Protein AF-A0A928RHM6-F1 (afdb_monomer_lite)

pLDDT: mean 76.38, std 19.28, range [34.62, 96.81]

Radius of gyration: 28.99 Å; chains: 1; bounding box: 42×37×113 Å

Foldseek 3Di:
DPVPPVVVVVPPPDDPVVVVVVVVVLQWWAFPPPRDTDGQPDQADPPPRGGTHRSDPPDPPQLPLPDDDLVNLLVVLVVCLVPLLAADDLRSLVSNVVNVVVVVVVLVVVQVCLVPVVVDPHPPDPCSVVVNVVSVVVSVVVCVVNVRSNLSNLSNHCVQQVHHSVLSVLCVPPVSVVVSVVSSPDDGDAAADPSGGRSVVSD

Secondary structure (DSSP, 8-state):
--SSSSSSSSSSSS-THHHHHHHHGGGSEEETTT--EE-TT-SB-TTT-PBEE----S-----------HHHHHHHHHHTTT--SS---HHHHHHHHHHHHHHHHHHHHHHHHHH-GGGSS---STTHHHHHHHHHHHHHHHHHHHHHHHHHHHHHHHHHTT--GGGGGGGGSHHHHHHHHHHHTSPPPSSEETTEE-TTT--

Structure (mmCIF, N/CA/C/O backbone):
data_AF-A0A928RHM6-F1
#
_entry.id   AF-A0A928RHM6-F1
#
loop_
_atom_site.group_PDB
_atom_site.id
_atom_site.type_symbol
_atom_site.label_atom_id
_atom_site.label_alt_id
_atom_site.label_comp_id
_atom_site.label_asym_id
_atom_site.label_entity_id
_atom_site.label_seq_id
_atom_site.pdbx_PDB_ins_code
_atom_site.Cartn_x
_atom_site.Cartn_y
_atom_site.Cartn_z
_atom_site.occupancy
_atom_site.B_iso_or_equiv
_atom_site.auth_seq_id
_atom_site.auth_comp_id
_atom_site.auth_asym_id
_atom_site.auth_atom_id
_atom_site.pdbx_PDB_model_num
ATOM 1 N N . MET A 1 1 ? -13.010 10.392 82.836 1.00 46.16 1 MET A N 1
ATOM 2 C CA . MET A 1 1 ? -13.762 10.260 81.563 1.00 46.16 1 MET A CA 1
ATOM 3 C C . MET A 1 1 ? -14.266 11.605 80.995 1.00 46.16 1 MET A C 1
ATOM 5 O O . MET A 1 1 ? -15.240 11.614 80.260 1.00 46.16 1 MET A O 1
ATOM 9 N N . LYS A 1 2 ? -13.610 12.743 81.290 1.00 41.47 2 LYS A N 1
ATOM 10 C CA . LYS A 1 2 ? -13.918 14.059 80.678 1.00 41.47 2 LYS A CA 1
ATOM 11 C C . LYS A 1 2 ? -12.691 14.779 80.083 1.00 41.47 2 LYS A C 1
ATOM 13 O O . LYS A 1 2 ? -12.861 15.664 79.263 1.00 41.47 2 LYS A O 1
ATOM 18 N N . GLU A 1 3 ? -11.478 14.321 80.392 1.00 45.00 3 GLU A N 1
ATOM 19 C CA . GLU A 1 3 ? -10.213 14.902 79.898 1.00 45.00 3 GLU A CA 1
ATOM 20 C C . GLU A 1 3 ? -9.786 14.406 78.497 1.00 45.00 3 GLU A C 1
ATOM 22 O O . GLU A 1 3 ? -8.901 14.979 77.876 1.00 45.00 3 GLU A O 1
ATOM 27 N N . ILE A 1 4 ? -10.416 13.355 77.954 1.00 42.84 4 ILE A N 1
ATOM 28 C CA . ILE A 1 4 ? -10.012 12.769 76.655 1.00 42.84 4 ILE A CA 1
ATOM 29 C C . ILE A 1 4 ? -10.733 13.434 75.464 1.00 42.84 4 ILE A C 1
ATOM 31 O O . ILE A 1 4 ? -10.225 13.422 74.347 1.00 42.84 4 ILE A O 1
ATOM 35 N N . PHE A 1 5 ? -11.883 14.082 75.685 1.00 39.94 5 PHE A N 1
ATOM 36 C CA . PHE A 1 5 ? -12.697 14.647 74.598 1.00 39.94 5 PHE A CA 1
ATOM 37 C C . PHE A 1 5 ? -12.318 16.076 74.178 1.00 39.94 5 PHE A C 1
ATOM 39 O O . PHE A 1 5 ? -12.683 16.494 73.083 1.00 39.94 5 PHE A O 1
ATOM 46 N N . LEU A 1 6 ? -11.555 16.818 74.986 1.00 40.59 6 LEU A N 1
ATOM 47 C CA . LEU A 1 6 ? -11.168 18.197 74.652 1.00 40.59 6 LEU A CA 1
ATOM 48 C C . LEU A 1 6 ? -9.939 18.291 73.733 1.00 40.59 6 LEU A C 1
ATOM 50 O O . LEU A 1 6 ? -9.808 19.268 73.001 1.00 40.59 6 LEU A O 1
ATOM 54 N N . ASN A 1 7 ? -9.099 17.253 73.669 1.00 35.97 7 ASN A N 1
ATOM 55 C CA . ASN A 1 7 ? -7.935 17.238 72.772 1.00 35.97 7 ASN A CA 1
ATOM 56 C C . ASN A 1 7 ? -8.251 16.807 71.330 1.00 35.97 7 ASN A C 1
ATOM 58 O O . ASN A 1 7 ? -7.409 16.963 70.449 1.00 35.97 7 ASN A O 1
ATOM 62 N N . PHE A 1 8 ? -9.460 16.310 71.045 1.00 37.94 8 PHE A N 1
ATOM 63 C CA . PHE A 1 8 ? -9.823 15.908 69.680 1.00 37.94 8 PHE A CA 1
ATOM 64 C C . PHE A 1 8 ? -10.323 17.077 68.815 1.00 37.94 8 PHE A C 1
ATOM 66 O O . PHE A 1 8 ? -10.266 17.005 67.590 1.00 37.94 8 PHE A O 1
ATOM 73 N N . SER A 1 9 ? -10.761 18.183 69.431 1.00 40.19 9 SER A N 1
ATOM 74 C CA . SER A 1 9 ? -11.328 19.327 68.700 1.00 40.19 9 SER A CA 1
ATOM 75 C C . SER A 1 9 ? -10.292 20.361 68.234 1.00 40.19 9 SER A C 1
ATOM 77 O O . SER A 1 9 ? -10.628 21.215 67.418 1.00 40.19 9 SER A O 1
ATOM 79 N N . LEU A 1 10 ? -9.041 20.293 68.706 1.00 37.47 10 LEU A N 1
ATOM 80 C CA . LEU A 1 10 ? -7.966 21.232 68.333 1.00 37.47 10 LEU A CA 1
ATOM 81 C C . LEU A 1 10 ? -6.986 20.679 67.279 1.00 37.47 10 LEU A C 1
ATOM 83 O O . LEU A 1 10 ? -6.191 21.434 66.729 1.00 37.47 10 LEU A O 1
ATOM 87 N N . CYS A 1 11 ? -7.093 19.397 66.911 1.00 34.62 11 CYS A N 1
ATOM 88 C CA . CYS A 1 11 ? -6.269 18.755 65.873 1.00 34.62 11 CYS A CA 1
ATOM 89 C C . CYS A 1 11 ? -6.935 18.709 64.480 1.00 34.62 11 CYS A C 1
ATOM 91 O O . CYS A 1 11 ? -6.511 17.947 63.609 1.00 34.62 11 CYS A O 1
ATOM 93 N N . LEU A 1 12 ? -7.985 19.506 64.244 1.00 39.66 12 LEU A N 1
ATOM 94 C CA . LEU A 1 12 ? -8.693 19.559 62.954 1.00 39.66 12 LEU A CA 1
ATOM 95 C C . LEU A 1 12 ? -8.164 20.619 61.973 1.00 39.66 12 LEU A C 1
ATOM 97 O O . LEU A 1 12 ? -8.672 20.688 60.856 1.00 39.66 12 LEU A O 1
ATOM 101 N N . HIS A 1 13 ? -7.133 21.400 62.322 1.00 40.91 13 HIS A N 1
ATOM 102 C CA . HIS A 1 13 ? -6.668 22.492 61.452 1.00 40.91 13 HIS A CA 1
ATOM 103 C C . HIS A 1 13 ? -5.299 22.340 60.780 1.00 40.91 13 HIS A C 1
ATOM 105 O O . HIS A 1 13 ? -4.954 23.184 59.957 1.00 40.91 13 HIS A O 1
ATOM 111 N N . THR A 1 14 ? -4.564 21.247 60.985 1.00 49.50 14 THR A N 1
ATOM 112 C CA . THR A 1 14 ? -3.286 21.018 60.279 1.00 49.50 14 THR A CA 1
ATOM 113 C C . THR A 1 14 ? -3.016 19.528 60.059 1.00 49.50 14 THR A C 1
ATOM 115 O O . THR A 1 14 ? -2.063 18.973 60.594 1.00 49.50 14 THR A O 1
ATOM 118 N N . ASN A 1 15 ? -3.857 18.839 59.278 1.00 35.44 15 ASN A N 1
ATOM 119 C CA . ASN A 1 15 ? -3.681 17.399 59.062 1.00 35.44 15 ASN A CA 1
ATOM 120 C C . ASN A 1 15 ? -3.319 17.042 57.597 1.00 35.44 15 ASN A C 1
ATOM 122 O O . ASN A 1 15 ? -4.178 17.140 56.715 1.00 35.44 15 ASN A O 1
ATOM 126 N N . PRO A 1 16 ? -2.074 16.600 57.309 1.00 43.25 16 PRO A N 1
ATOM 127 C CA . PRO A 1 16 ? -1.627 16.179 55.974 1.00 43.25 16 PRO A CA 1
ATOM 128 C C . PRO A 1 16 ? -2.279 14.872 55.480 1.00 43.25 16 PRO A C 1
ATOM 130 O O . PRO A 1 16 ? -2.128 14.510 54.314 1.00 43.25 16 PRO A O 1
ATOM 133 N N . VAL A 1 17 ? -3.057 14.183 56.321 1.00 42.16 17 VAL A N 1
ATOM 134 C CA . VAL A 1 17 ? -3.697 12.893 56.002 1.00 42.16 17 VAL A CA 1
ATOM 135 C C . VAL A 1 17 ? -4.776 13.004 54.912 1.00 42.16 17 VAL A C 1
ATOM 137 O O . VAL A 1 17 ? -5.001 12.048 54.171 1.00 42.16 17 VAL A O 1
ATOM 140 N N . ARG A 1 18 ? -5.387 14.182 54.709 1.00 38.22 18 ARG A N 1
ATOM 141 C CA . ARG A 1 18 ? -6.365 14.384 53.619 1.00 38.22 18 ARG A CA 1
ATOM 142 C C . ARG A 1 18 ? -5.726 14.321 52.226 1.00 38.22 18 ARG A C 1
ATOM 144 O O . ARG A 1 18 ? -6.405 14.005 51.256 1.00 38.22 18 ARG A O 1
ATOM 151 N N . ARG A 1 19 ? -4.418 14.591 52.119 1.00 37.34 19 ARG A N 1
ATOM 152 C CA . ARG A 1 19 ? -3.671 14.480 50.855 1.00 37.34 19 ARG A CA 1
ATOM 153 C C . ARG A 1 19 ? -3.399 13.023 50.487 1.00 37.34 19 ARG A C 1
ATOM 155 O O . ARG A 1 19 ? -3.522 12.681 49.321 1.00 37.34 19 ARG A O 1
ATOM 162 N N . SER A 1 20 ? -3.097 12.168 51.464 1.00 40.94 20 SER A N 1
ATOM 163 C CA . SER A 1 20 ? -2.777 10.751 51.236 1.00 40.94 20 SER A CA 1
ATOM 164 C C . SER A 1 20 ? -3.968 9.936 50.724 1.00 40.94 20 SER A C 1
ATOM 166 O O . SER A 1 20 ? -3.784 9.037 49.909 1.00 40.94 20 SER A O 1
ATOM 168 N N . PHE A 1 21 ? -5.193 10.291 51.126 1.00 43.38 21 PHE A N 1
ATOM 169 C CA . PHE A 1 21 ? -6.413 9.645 50.627 1.00 43.38 21 PHE A CA 1
ATOM 170 C C . PHE A 1 21 ? -6.683 9.981 49.146 1.00 43.38 21 PHE A C 1
ATOM 172 O O . PHE A 1 21 ? -6.948 9.088 48.346 1.00 43.38 21 PHE A O 1
ATOM 179 N N . ASN A 1 22 ? -6.480 11.242 48.746 1.00 43.12 22 ASN A N 1
ATOM 180 C CA . ASN A 1 22 ? -6.620 11.684 47.350 1.00 43.12 22 ASN A CA 1
ATOM 181 C C . ASN A 1 22 ? -5.534 11.111 46.412 1.00 43.12 22 ASN A C 1
ATOM 183 O O . ASN A 1 22 ? -5.704 11.104 45.195 1.00 43.12 22 ASN A O 1
ATOM 187 N N . ILE A 1 23 ? -4.399 10.645 46.947 1.00 51.69 23 ILE A N 1
ATOM 188 C CA . ILE A 1 23 ? -3.340 10.002 46.148 1.00 51.69 23 ILE A CA 1
ATOM 189 C C . ILE A 1 23 ? -3.730 8.555 45.808 1.00 51.69 23 ILE A C 1
ATOM 191 O O . ILE A 1 23 ? -3.420 8.086 44.714 1.00 51.69 23 ILE A O 1
ATOM 195 N N . MET A 1 24 ? -4.471 7.866 46.684 1.00 46.62 24 MET A N 1
ATOM 196 C CA . MET A 1 24 ? -4.933 6.500 46.417 1.00 46.62 24 MET A CA 1
ATOM 197 C C . MET A 1 24 ? -6.119 6.413 45.451 1.00 46.62 24 MET A C 1
ATOM 199 O O . MET A 1 24 ? -6.230 5.423 44.731 1.00 46.62 24 MET A O 1
ATOM 203 N N . GLU A 1 25 ? -6.953 7.451 45.350 1.00 50.66 25 GLU A N 1
ATOM 204 C CA . GLU A 1 25 ? -7.997 7.527 44.312 1.00 50.66 25 GLU A CA 1
ATOM 205 C C . GLU A 1 25 ? -7.424 7.610 42.887 1.00 50.66 25 GLU A C 1
ATOM 207 O O . GLU A 1 25 ? -8.088 7.223 41.929 1.00 50.66 25 GLU A O 1
ATOM 212 N N . ASN A 1 26 ? -6.172 8.051 42.738 1.00 53.31 26 ASN A N 1
ATOM 213 C CA . ASN A 1 26 ? -5.492 8.183 41.449 1.00 53.31 26 ASN A CA 1
ATOM 214 C C . ASN A 1 26 ? -4.681 6.938 41.044 1.00 53.31 26 ASN A C 1
ATOM 216 O O . ASN A 1 26 ? -3.964 6.984 40.051 1.00 53.31 26 ASN A O 1
ATOM 220 N N . LEU A 1 27 ? -4.762 5.826 41.784 1.00 59.84 27 LEU A N 1
ATOM 221 C CA . LEU A 1 27 ? -4.081 4.570 41.425 1.00 59.84 27 LEU A CA 1
ATOM 222 C C . LEU A 1 27 ? -4.946 3.630 40.584 1.00 59.84 27 LEU A C 1
ATOM 224 O O . LEU A 1 27 ? -4.433 2.656 40.042 1.00 59.84 27 LEU A O 1
ATOM 228 N N . PHE A 1 28 ? -6.243 3.903 40.463 1.00 65.56 28 PHE A N 1
ATOM 229 C CA . PHE A 1 28 ? -7.167 3.036 39.745 1.00 65.56 28 PHE A CA 1
ATOM 230 C C . PHE A 1 28 ? -7.487 3.624 38.379 1.00 65.56 28 PHE A C 1
ATOM 232 O O . PHE A 1 28 ? -7.901 4.778 38.251 1.00 65.56 28 PHE A O 1
ATOM 239 N N . SER A 1 29 ? -7.305 2.814 37.340 1.00 67.12 29 SER A N 1
ATOM 240 C CA . SER A 1 29 ? -7.780 3.162 36.009 1.00 67.12 29 SER A CA 1
ATOM 241 C C . SER A 1 29 ? -9.299 2.975 35.975 1.00 67.12 29 SER A C 1
ATOM 243 O O . SER A 1 29 ? -9.833 2.005 36.521 1.00 67.12 29 SER A O 1
ATOM 245 N N . LYS A 1 30 ? -10.023 3.924 35.368 1.00 76.31 30 LYS A N 1
ATOM 246 C CA . LYS A 1 30 ? -11.492 3.882 35.280 1.00 76.31 30 LYS A CA 1
ATOM 247 C C . LYS A 1 30 ? -11.939 3.725 33.836 1.00 76.31 30 LYS A C 1
ATOM 249 O O . LYS A 1 30 ? -11.497 4.456 32.947 1.00 76.31 30 LYS A O 1
ATOM 254 N N . CYS A 1 31 ? -12.859 2.796 33.614 1.00 70.31 31 CYS A N 1
ATOM 255 C CA . CYS A 1 31 ? -13.509 2.613 32.330 1.00 70.31 31 CYS A CA 1
ATOM 256 C C . CYS A 1 31 ? -14.488 3.763 32.057 1.00 70.31 31 CYS A C 1
ATOM 258 O O . CYS A 1 31 ? -15.392 4.035 32.849 1.00 70.31 31 CYS A O 1
ATOM 260 N N . THR A 1 32 ? -14.351 4.403 30.899 1.00 68.81 32 THR A N 1
ATOM 261 C CA . THR A 1 32 ? -15.221 5.507 30.450 1.00 68.81 32 THR A CA 1
ATOM 262 C C . THR A 1 32 ? -16.612 5.060 30.030 1.00 68.81 32 THR A C 1
ATOM 264 O O . THR A 1 32 ? -17.529 5.873 29.995 1.00 68.81 32 THR A O 1
ATOM 267 N N . ARG A 1 33 ? -16.765 3.775 29.700 1.00 62.41 33 ARG A N 1
ATOM 268 C CA . ARG A 1 33 ? -18.007 3.210 29.173 1.00 62.41 33 ARG A CA 1
ATOM 269 C C . ARG A 1 33 ? -18.936 2.699 30.273 1.00 62.41 33 ARG A C 1
ATOM 271 O O . ARG A 1 33 ? -20.116 3.013 30.252 1.00 62.41 33 ARG A O 1
ATOM 278 N N . CYS A 1 34 ? -18.421 1.908 31.214 1.00 72.88 34 CYS A N 1
ATOM 279 C CA . CYS A 1 34 ? -19.239 1.267 32.256 1.00 72.88 34 CYS A CA 1
ATOM 280 C C . CYS A 1 34 ? -18.896 1.708 33.685 1.00 72.88 34 CYS A C 1
ATOM 282 O O . CYS A 1 34 ? -19.558 1.291 34.629 1.00 72.88 34 CYS A O 1
ATOM 284 N N . GLY A 1 35 ? -17.851 2.521 33.868 1.00 67.75 35 GLY A N 1
ATOM 285 C CA . GLY A 1 35 ? -17.420 2.982 35.188 1.00 67.75 35 GLY A CA 1
ATOM 286 C C . GLY A 1 35 ? -16.625 1.966 36.015 1.00 67.75 35 GLY A C 1
ATOM 287 O O . GLY A 1 35 ? -16.232 2.316 37.125 1.00 67.75 35 GLY A O 1
ATOM 288 N N . TYR A 1 36 ? -16.354 0.762 35.493 1.00 77.25 36 TYR A N 1
ATOM 289 C CA . TYR A 1 36 ? -15.530 -0.259 36.153 1.00 77.25 36 TYR A CA 1
ATOM 290 C C . TYR A 1 36 ? -14.115 0.256 36.452 1.00 77.25 36 TYR A C 1
ATOM 292 O O . TYR A 1 36 ? -13.481 0.868 35.590 1.00 77.25 36 TYR A O 1
ATOM 300 N N . THR A 1 37 ? -13.623 -0.007 37.659 1.00 74.81 37 THR A N 1
ATOM 301 C CA . THR A 1 37 ? -12.279 0.361 38.120 1.00 74.81 37 THR A CA 1
ATOM 302 C C . THR A 1 37 ? -11.405 -0.878 38.231 1.00 74.81 37 THR A C 1
ATOM 304 O O . THR A 1 37 ? -11.846 -1.882 38.788 1.00 74.81 37 THR A O 1
ATOM 307 N N . SER A 1 38 ? -10.164 -0.808 37.757 1.00 73.81 38 SER A N 1
ATOM 308 C CA . SER A 1 38 ? -9.197 -1.899 37.912 1.00 73.81 38 SER A CA 1
ATOM 309 C C . SER A 1 38 ? -7.826 -1.393 38.333 1.00 73.81 38 SER A C 1
ATOM 311 O O . SER A 1 38 ? -7.581 -0.188 38.426 1.00 73.81 38 SER A O 1
ATOM 313 N N . GLU A 1 39 ? -6.910 -2.337 38.533 1.00 68.31 39 GLU A N 1
ATOM 314 C CA . GLU A 1 39 ? -5.492 -2.053 38.716 1.00 68.31 39 GLU A CA 1
ATOM 315 C C . GLU A 1 39 ? -4.934 -1.196 37.552 1.00 68.31 39 GLU A C 1
ATOM 317 O O . GLU A 1 39 ? -5.414 -1.299 36.413 1.00 68.31 39 GLU A O 1
ATOM 322 N N . PRO A 1 40 ? -3.946 -0.320 37.820 1.00 62.09 40 PRO A N 1
ATOM 323 C CA . PRO A 1 40 ? -3.541 0.789 36.942 1.00 62.09 40 PRO A CA 1
ATOM 324 C C . PRO A 1 40 ? -3.008 0.389 35.559 1.00 62.09 40 PRO A C 1
ATOM 326 O O . PRO A 1 40 ? -2.819 1.261 34.713 1.00 62.09 40 PRO A O 1
ATOM 329 N N . TYR A 1 41 ? -2.778 -0.903 35.316 1.00 59.47 41 TYR A N 1
ATOM 330 C CA . TYR A 1 41 ? -2.185 -1.443 34.091 1.00 59.47 41 TYR A CA 1
ATOM 331 C C . TYR A 1 41 ? -3.148 -2.284 33.238 1.00 59.47 41 TYR A C 1
ATOM 333 O O . TYR A 1 41 ? -2.731 -2.842 32.222 1.00 59.47 41 TYR A O 1
ATOM 341 N N . ALA A 1 42 ? -4.431 -2.391 33.600 1.00 63.69 42 ALA A N 1
ATOM 342 C CA . ALA A 1 42 ? -5.393 -3.012 32.696 1.00 63.69 42 ALA A CA 1
ATOM 343 C C . ALA A 1 42 ? -5.592 -2.109 31.470 1.00 63.69 42 ALA A C 1
ATOM 345 O O . ALA A 1 42 ? -6.007 -0.963 31.606 1.00 63.69 42 ALA A O 1
ATOM 346 N N . LEU A 1 43 ? -5.296 -2.624 30.276 1.00 65.81 43 LEU A N 1
ATOM 347 C CA . LEU A 1 43 ? -5.480 -1.895 29.013 1.00 65.81 43 LEU A CA 1
ATOM 348 C C . LEU A 1 43 ? -6.931 -1.964 28.513 1.00 65.81 43 LEU A C 1
ATOM 350 O O . LEU A 1 43 ? -7.387 -1.068 27.811 1.00 65.81 43 LEU A O 1
ATOM 354 N N . VAL A 1 44 ? -7.663 -3.016 28.892 1.00 70.44 44 VAL A N 1
ATOM 355 C CA . VAL A 1 44 ? -9.019 -3.301 28.408 1.00 70.44 44 VAL A CA 1
ATOM 356 C C . VAL A 1 44 ? -9.916 -3.660 29.586 1.00 70.44 44 VAL A C 1
ATOM 358 O O . VAL A 1 44 ? -9.548 -4.472 30.434 1.00 70.44 44 VAL A O 1
ATOM 361 N N . CYS A 1 45 ? -11.108 -3.065 29.633 1.00 75.50 45 CYS A N 1
ATOM 362 C CA . CYS A 1 45 ? -12.089 -3.343 30.672 1.00 75.50 45 CYS A CA 1
ATOM 363 C C . CYS A 1 45 ? -12.655 -4.773 30.535 1.00 75.50 45 CYS A C 1
ATOM 365 O O . CYS A 1 45 ? -13.295 -5.065 29.520 1.00 75.50 45 CYS A O 1
ATOM 367 N N . PRO A 1 46 ? -12.540 -5.640 31.559 1.00 73.50 46 PRO A N 1
ATOM 368 C CA . PRO A 1 46 ? -13.048 -7.015 31.508 1.00 73.50 46 PRO A CA 1
ATOM 369 C C . PRO A 1 46 ? -14.582 -7.102 31.507 1.00 73.50 46 PRO A C 1
ATOM 371 O O . PRO A 1 46 ? -15.138 -8.122 31.117 1.00 73.50 46 PRO A O 1
ATOM 374 N N . MET A 1 47 ? -15.276 -6.037 31.920 1.00 75.44 47 MET A N 1
ATOM 375 C CA . MET A 1 47 ? -16.740 -6.016 32.022 1.00 75.44 47 MET A CA 1
ATOM 376 C C . MET A 1 47 ? -17.438 -5.581 30.728 1.00 75.44 47 MET A C 1
ATOM 378 O O . MET A 1 47 ? -18.549 -6.021 30.454 1.00 75.44 47 MET A O 1
ATOM 382 N N . CYS A 1 48 ? -16.831 -4.681 29.944 1.00 69.31 48 CYS A N 1
ATOM 383 C CA . CYS A 1 48 ? -17.489 -4.085 28.769 1.00 69.31 48 CYS A CA 1
ATOM 384 C C . CYS A 1 48 ? -16.594 -3.939 27.528 1.00 69.31 48 CYS A C 1
ATOM 386 O O . CYS A 1 48 ? -17.033 -3.375 26.520 1.00 69.31 48 CYS A O 1
ATOM 388 N N . GLY A 1 49 ? -15.328 -4.365 27.615 1.00 63.62 49 GLY A N 1
ATOM 389 C CA . GLY A 1 49 ? -14.340 -4.261 26.539 1.00 63.62 49 GLY A CA 1
ATOM 390 C C . GLY A 1 49 ? -13.927 -2.833 26.167 1.00 63.62 49 GLY A C 1
ATOM 391 O O . GLY A 1 49 ? -13.279 -2.648 25.145 1.00 63.62 49 GLY A O 1
ATOM 392 N N . GLY A 1 50 ? -14.335 -1.818 26.937 1.00 67.50 50 GLY A N 1
ATOM 393 C CA . GLY A 1 50 ? -13.949 -0.422 26.708 1.00 67.50 50 GLY A CA 1
ATOM 394 C C . GLY A 1 50 ? -12.541 -0.100 27.214 1.00 67.50 50 GLY A C 1
ATOM 395 O O . GLY A 1 50 ? -12.020 -0.798 28.086 1.00 67.50 50 GLY A O 1
ATOM 396 N N . ASP A 1 51 ? -11.960 0.988 26.708 1.00 64.94 51 ASP A N 1
ATOM 397 C CA . ASP A 1 51 ? -10.651 1.474 27.154 1.00 64.94 51 ASP A CA 1
ATOM 398 C C . ASP A 1 51 ? -10.646 1.853 28.631 1.00 64.94 51 ASP A C 1
ATOM 400 O O . ASP A 1 51 ? -11.583 2.463 29.167 1.00 64.94 51 ASP A O 1
ATOM 404 N N . MET A 1 52 ? -9.532 1.533 29.275 1.00 69.50 52 MET A N 1
ATOM 405 C CA . MET A 1 52 ? -9.223 1.972 30.623 1.00 69.50 52 MET A CA 1
ATOM 406 C C . MET A 1 52 ? -8.438 3.283 30.536 1.00 69.50 52 MET A C 1
ATOM 408 O O . MET A 1 52 ? -7.384 3.339 29.903 1.00 69.50 52 MET A O 1
ATOM 412 N N . ARG A 1 53 ? -8.923 4.358 31.171 1.00 60.06 53 ARG A N 1
ATOM 413 C CA . ARG A 1 53 ? -8.101 5.565 31.338 1.00 60.06 53 ARG A CA 1
ATOM 414 C C . ARG A 1 53 ? -7.020 5.256 32.361 1.00 60.06 53 ARG A C 1
ATOM 416 O O . ARG A 1 53 ? -7.347 5.065 33.532 1.00 60.06 53 ARG A O 1
ATOM 423 N N . THR A 1 54 ? -5.759 5.205 31.943 1.00 53.59 54 THR A N 1
ATOM 424 C CA . THR A 1 54 ? -4.647 5.221 32.895 1.00 53.59 54 THR A CA 1
ATOM 425 C C . THR A 1 54 ? -4.670 6.550 33.656 1.00 53.59 54 THR A C 1
ATOM 427 O O . THR A 1 54 ? -5.035 7.579 33.073 1.00 53.59 54 THR A O 1
ATOM 430 N N . PRO A 1 55 ? -4.336 6.565 34.959 1.00 46.47 55 PRO A N 1
ATOM 431 C CA . PRO A 1 55 ? -4.158 7.815 35.678 1.00 46.47 55 PRO A CA 1
ATOM 432 C C . PRO A 1 55 ? -3.050 8.610 34.987 1.00 46.47 55 PRO A C 1
ATOM 434 O O . PRO A 1 55 ? -1.881 8.225 34.957 1.00 46.47 55 PRO A O 1
ATOM 437 N N . SER A 1 56 ? -3.463 9.691 34.333 1.00 47.59 56 SER A N 1
ATOM 438 C CA . SER A 1 56 ? -2.614 10.524 33.501 1.00 47.59 56 SER A CA 1
ATOM 439 C C . SER A 1 56 ? -1.594 11.235 34.379 1.00 47.59 56 SER A C 1
ATOM 441 O O . SER A 1 56 ? -1.916 12.226 35.037 1.00 47.59 56 SER A O 1
ATOM 443 N N . ASN A 1 57 ? -0.345 10.780 34.353 1.00 39.84 57 ASN A N 1
ATOM 444 C CA . ASN A 1 57 ? 0.768 11.607 34.790 1.00 39.84 57 ASN A CA 1
ATOM 445 C C . ASN A 1 57 ? 1.023 12.668 33.711 1.00 39.84 57 ASN A C 1
ATOM 447 O O . ASN A 1 57 ? 1.879 12.477 32.857 1.00 39.84 57 ASN A O 1
ATOM 451 N N . GLY A 1 58 ? 0.199 13.723 33.678 1.00 42.59 58 GLY A N 1
ATOM 452 C CA . GLY A 1 58 ? 0.455 14.989 32.974 1.00 42.59 58 GLY A CA 1
ATOM 453 C C . GLY A 1 58 ? 0.782 14.947 31.474 1.00 42.59 58 GLY A C 1
ATOM 454 O O . GLY A 1 58 ? 1.080 15.990 30.903 1.00 42.59 58 GLY A O 1
ATOM 455 N N . GLN A 1 59 ? 0.726 13.794 30.814 1.00 42.28 59 GLN A N 1
ATOM 456 C CA . GLN A 1 59 ? 0.846 13.682 29.373 1.00 42.28 59 GLN A CA 1
ATOM 457 C C . GLN A 1 59 ? -0.534 13.383 28.833 1.00 42.28 59 GLN A C 1
ATOM 459 O O . GLN A 1 59 ? -1.084 12.297 29.016 1.00 42.28 59 GLN A O 1
ATOM 464 N N . ASN A 1 60 ? -1.094 14.405 28.194 1.00 40.38 60 ASN A N 1
ATOM 465 C CA . ASN A 1 60 ? -2.206 14.279 27.279 1.00 40.38 60 ASN A CA 1
ATOM 466 C C . ASN A 1 60 ? -1.829 13.210 26.246 1.00 40.38 60 ASN A C 1
ATOM 468 O O . ASN A 1 60 ? -1.246 13.521 25.209 1.00 40.38 60 ASN A O 1
ATOM 472 N N . GLY A 1 61 ? -2.165 11.950 26.523 1.00 40.94 61 GLY A N 1
ATOM 473 C CA . GLY A 1 61 ? -2.312 10.900 25.524 1.00 40.94 61 GLY A CA 1
ATOM 474 C C . GLY A 1 61 ? -3.533 11.226 24.676 1.00 40.94 61 GLY A C 1
ATOM 475 O O . GLY A 1 61 ? -4.508 10.484 24.660 1.00 40.94 61 GLY A O 1
ATOM 476 N N . GLY A 1 62 ? -3.521 12.411 24.067 1.00 38.47 62 GLY A N 1
ATOM 477 C CA . GLY A 1 62 ? -4.480 12.804 23.069 1.00 38.47 62 GLY A CA 1
ATOM 478 C C . GLY A 1 62 ? -4.291 11.838 21.922 1.00 38.47 62 GLY A C 1
ATOM 479 O O . GLY A 1 62 ? -3.202 11.738 21.358 1.00 38.47 62 GLY A O 1
ATOM 480 N N . TYR A 1 63 ? -5.348 11.100 21.630 1.00 47.62 63 TYR A N 1
ATOM 481 C CA . TYR A 1 63 ? -5.623 10.553 20.320 1.00 47.62 63 TYR A CA 1
ATOM 482 C C . TYR A 1 63 ? -5.149 11.556 19.255 1.00 47.62 63 TYR A C 1
ATOM 484 O O . TYR A 1 63 ? -5.766 12.596 19.034 1.00 47.62 63 TYR A O 1
ATOM 492 N N . THR A 1 64 ? -3.958 11.340 18.693 1.00 50.34 64 THR A N 1
ATOM 493 C CA . THR A 1 64 ? -3.423 12.257 17.689 1.00 50.34 64 THR A CA 1
ATOM 494 C C . THR A 1 64 ? -4.179 11.962 16.412 1.00 50.34 64 THR A C 1
ATOM 496 O O . THR A 1 64 ? -4.081 10.861 15.878 1.00 50.34 64 THR A O 1
ATOM 499 N N . HIS A 1 65 ? -4.959 12.933 15.937 1.00 57.78 65 HIS A N 1
ATOM 500 C CA . HIS A 1 65 ? -5.656 12.820 14.664 1.00 57.78 65 HIS A CA 1
ATOM 501 C C . HIS A 1 65 ? -4.636 12.603 13.530 1.00 57.78 65 HIS A C 1
ATOM 503 O O . HIS A 1 65 ? -4.024 13.561 13.046 1.00 57.78 65 HIS A O 1
ATOM 509 N N . ILE A 1 66 ? -4.410 11.355 13.100 1.00 69.44 66 ILE A N 1
ATOM 510 C CA . ILE A 1 66 ? -3.509 11.046 11.988 1.00 69.44 66 ILE A CA 1
ATOM 511 C C . ILE A 1 66 ? -4.246 11.329 10.679 1.00 69.44 66 ILE A C 1
ATOM 513 O O . ILE A 1 66 ? -4.856 10.469 10.037 1.00 69.44 66 ILE A O 1
ATOM 517 N N . LYS A 1 67 ? -4.131 12.578 10.230 1.00 81.12 67 LYS A N 1
ATOM 518 C CA . LYS A 1 67 ? -4.543 12.962 8.883 1.00 81.12 67 LYS A CA 1
ATOM 519 C C . LYS A 1 67 ? -3.558 12.394 7.858 1.00 81.12 67 LYS A C 1
ATOM 521 O O . LYS A 1 67 ? -2.422 12.854 7.738 1.00 81.12 67 LYS A O 1
ATOM 526 N N . TYR A 1 68 ? -4.006 11.404 7.092 1.00 86.56 68 TYR A N 1
ATOM 527 C CA . TYR A 1 68 ? -3.223 10.832 5.999 1.00 86.56 68 TYR A CA 1
ATOM 528 C C . TYR A 1 68 ? -3.249 11.727 4.756 1.00 86.56 68 TYR A C 1
ATOM 530 O O . TYR A 1 68 ? -4.297 12.227 4.351 1.00 86.56 68 TYR A O 1
ATOM 538 N N . ASN A 1 69 ? -2.084 11.881 4.135 1.00 93.31 69 ASN A N 1
ATOM 539 C CA . ASN A 1 69 ? -1.913 12.329 2.759 1.00 93.31 69 ASN A CA 1
ATOM 540 C C . ASN A 1 69 ? -1.323 11.152 1.943 1.00 93.31 69 ASN A C 1
ATOM 542 O O . ASN A 1 69 ? -0.955 10.138 2.548 1.00 93.31 69 ASN A O 1
ATOM 546 N N . PRO A 1 70 ? -1.225 11.250 0.602 1.00 94.50 70 PRO A N 1
ATOM 547 C CA . PRO A 1 70 ? -0.694 10.174 -0.240 1.00 94.50 70 PRO A CA 1
ATOM 548 C C . PRO A 1 70 ? 0.629 9.587 0.272 1.00 94.50 70 PRO A C 1
ATOM 550 O O . PRO A 1 70 ? 0.733 8.388 0.532 1.00 94.50 70 PRO A O 1
ATOM 553 N N . TRP A 1 71 ? 1.617 10.445 0.527 1.00 93.50 71 TRP A N 1
ATOM 554 C CA . TRP A 1 71 ? 2.941 10.028 0.980 1.00 93.50 71 TRP A CA 1
ATOM 555 C C . TRP A 1 71 ? 2.942 9.409 2.385 1.00 93.50 71 TRP A C 1
ATOM 557 O O . TRP A 1 71 ? 3.535 8.351 2.595 1.00 93.50 71 TRP A O 1
ATOM 567 N N . THR A 1 72 ? 2.268 10.028 3.360 1.00 93.62 72 THR A N 1
ATOM 568 C CA . THR A 1 72 ? 2.246 9.521 4.741 1.00 93.62 72 THR A CA 1
ATOM 569 C C . THR A 1 72 ? 1.509 8.193 4.841 1.00 93.62 72 THR A C 1
ATOM 571 O O . THR A 1 72 ? 1.941 7.328 5.602 1.00 93.62 72 THR A O 1
ATOM 574 N N . ALA A 1 73 ? 0.458 7.992 4.042 1.00 94.44 73 ALA A N 1
ATOM 575 C CA . ALA A 1 73 ? -0.219 6.706 3.921 1.00 94.44 73 ALA A CA 1
ATOM 576 C C . ALA A 1 73 ? 0.719 5.632 3.357 1.00 94.44 73 ALA A C 1
ATOM 578 O O . ALA A 1 73 ? 0.856 4.565 3.956 1.00 94.44 73 ALA A O 1
ATOM 579 N N . TYR A 1 74 ? 1.434 5.940 2.273 1.00 95.94 74 TYR A N 1
ATOM 580 C CA . TYR A 1 74 ? 2.386 5.013 1.666 1.00 95.94 74 TYR A CA 1
ATOM 581 C C . TYR A 1 74 ? 3.501 4.610 2.642 1.00 95.94 74 TYR A C 1
ATOM 583 O O . TYR A 1 74 ? 3.750 3.426 2.849 1.00 95.94 74 TYR A O 1
ATOM 591 N N . VAL A 1 75 ? 4.101 5.567 3.357 1.00 94.56 75 VAL A N 1
ATOM 592 C CA . VAL A 1 75 ? 5.101 5.275 4.402 1.00 94.56 75 VAL A CA 1
ATOM 593 C C . VAL A 1 75 ? 4.497 4.472 5.560 1.00 94.56 75 VAL A C 1
ATOM 595 O O . VAL A 1 75 ? 5.141 3.566 6.094 1.00 94.56 75 VAL A O 1
ATOM 598 N N . SER A 1 76 ? 3.261 4.775 5.967 1.00 91.94 76 SER A N 1
ATOM 599 C CA . SER A 1 76 ? 2.591 4.053 7.055 1.00 91.94 76 SER A CA 1
ATOM 600 C C . SER A 1 76 ? 2.351 2.578 6.729 1.00 91.94 76 SER A C 1
ATOM 602 O O . SER A 1 76 ? 2.412 1.742 7.631 1.00 91.94 76 SER A O 1
ATOM 604 N N . MET A 1 77 ? 2.153 2.255 5.446 1.00 94.88 77 MET A N 1
ATOM 605 C CA . MET A 1 77 ? 2.005 0.890 4.950 1.00 94.88 77 MET A CA 1
ATOM 606 C C . MET A 1 77 ? 3.230 0.039 5.311 1.00 94.88 77 MET A C 1
ATOM 608 O O . MET A 1 77 ? 3.075 -1.057 5.844 1.00 94.88 77 MET A O 1
ATOM 612 N N . PHE A 1 78 ? 4.439 0.577 5.116 1.00 94.75 78 PHE A N 1
ATOM 613 C CA . PHE A 1 78 ? 5.688 -0.099 5.479 1.00 94.75 78 PHE A CA 1
ATOM 614 C C . PHE A 1 78 ? 5.932 -0.113 6.988 1.00 94.75 78 PHE A C 1
ATOM 616 O O . PHE A 1 78 ? 6.311 -1.141 7.541 1.00 94.75 78 PHE A O 1
ATOM 623 N N . LYS A 1 79 ? 5.668 1.001 7.685 1.00 92.88 79 LYS A N 1
ATOM 624 C CA . LYS A 1 79 ? 5.849 1.076 9.149 1.00 92.88 79 LYS A CA 1
ATOM 625 C C . LYS A 1 79 ? 4.990 0.063 9.905 1.00 92.88 79 LYS A C 1
ATOM 627 O O . LYS A 1 79 ? 5.396 -0.416 10.957 1.00 92.88 79 LYS A O 1
ATOM 632 N N . LYS A 1 80 ? 3.808 -0.244 9.373 1.00 89.62 80 LYS A N 1
ATOM 633 C CA . LYS A 1 80 ? 2.838 -1.178 9.954 1.00 89.62 80 LYS A CA 1
ATOM 634 C C . LYS A 1 80 ? 2.733 -2.473 9.140 1.00 89.62 80 LYS A C 1
ATOM 636 O O . LYS A 1 80 ? 1.695 -3.126 9.165 1.00 89.62 80 LYS A O 1
ATOM 641 N N . ALA A 1 81 ? 3.783 -2.846 8.405 1.00 91.38 81 ALA A N 1
ATOM 642 C CA . ALA A 1 81 ? 3.780 -4.034 7.549 1.00 91.38 81 ALA A CA 1
ATOM 643 C C . ALA A 1 81 ? 3.643 -5.352 8.332 1.00 91.38 81 ALA A C 1
ATOM 645 O O . ALA A 1 81 ? 3.196 -6.351 7.776 1.00 91.38 81 ALA A O 1
ATOM 646 N N . THR A 1 82 ? 4.001 -5.359 9.617 1.00 90.19 82 THR A N 1
ATOM 647 C CA . THR A 1 82 ? 3.912 -6.524 10.514 1.00 90.19 82 THR A CA 1
ATOM 648 C C . THR A 1 82 ? 2.734 -6.454 11.488 1.00 90.19 82 THR A C 1
ATOM 650 O O . THR A 1 82 ? 2.532 -7.372 12.283 1.00 90.19 82 THR A O 1
ATOM 653 N N . ASP A 1 83 ? 1.944 -5.381 11.441 1.00 86.19 83 ASP A N 1
ATOM 654 C CA . ASP A 1 83 ? 0.782 -5.204 12.302 1.00 86.19 83 ASP A CA 1
ATOM 655 C C . ASP A 1 83 ? -0.470 -5.768 11.626 1.00 86.19 83 ASP A C 1
ATOM 657 O O . ASP A 1 83 ? -1.104 -5.124 10.793 1.00 86.19 83 ASP A O 1
ATOM 661 N N . TYR A 1 84 ? -0.825 -6.993 12.002 1.00 84.56 84 TYR A N 1
ATOM 662 C CA . TYR A 1 84 ? -2.012 -7.679 11.492 1.00 84.56 84 TYR A CA 1
ATOM 663 C C . TYR A 1 84 ? -3.222 -7.554 12.415 1.00 84.56 84 TYR A C 1
ATOM 665 O O . TYR A 1 84 ? -4.288 -8.047 12.072 1.00 84.56 84 TYR A O 1
ATOM 673 N N . ARG A 1 85 ? -3.083 -6.964 13.607 1.00 80.81 85 ARG A N 1
ATOM 674 C CA . ARG A 1 85 ? -4.152 -6.979 14.620 1.00 80.81 85 ARG A CA 1
ATOM 675 C C . ARG A 1 85 ? -4.970 -5.699 14.624 1.00 80.81 85 ARG A C 1
ATOM 677 O O . ARG A 1 85 ? -6.138 -5.751 14.990 1.00 80.81 85 ARG A O 1
ATOM 684 N N . SER A 1 86 ? -4.367 -4.584 14.224 1.00 84.25 86 SER A N 1
ATOM 685 C CA . SER A 1 86 ? -5.023 -3.282 14.261 1.00 84.25 86 SER A CA 1
ATOM 686 C C . SER A 1 86 ? -6.020 -3.061 13.120 1.00 84.25 86 SER A C 1
ATOM 688 O O . SER A 1 86 ? -6.186 -3.877 12.207 1.00 84.25 86 SER A O 1
ATOM 690 N N . ARG A 1 87 ? -6.687 -1.908 13.186 1.00 86.88 87 ARG A N 1
ATOM 691 C CA . ARG A 1 87 ? -7.618 -1.400 12.179 1.00 86.88 87 ARG A CA 1
ATOM 692 C C . ARG A 1 87 ? -6.950 -0.297 11.363 1.00 86.88 87 ARG A C 1
ATOM 694 O O . ARG A 1 87 ? -6.205 0.517 11.908 1.00 86.88 87 ARG A O 1
ATOM 701 N N . SER A 1 88 ? -7.245 -0.240 10.066 1.00 90.00 88 SER A N 1
ATOM 702 C CA . SER A 1 88 ? -6.806 0.851 9.187 1.00 90.00 88 SER A CA 1
ATOM 703 C C . SER A 1 88 ? -7.986 1.670 8.677 1.00 90.00 88 SER A C 1
ATOM 705 O O . SER A 1 88 ? -9.093 1.173 8.462 1.00 90.00 88 SER A O 1
ATOM 707 N N . ARG A 1 89 ? -7.737 2.963 8.468 1.00 88.00 89 ARG A N 1
ATOM 708 C CA . ARG A 1 89 ? -8.735 3.896 7.933 1.00 88.00 89 ARG A CA 1
ATOM 709 C C . ARG A 1 89 ? -8.858 3.768 6.424 1.00 88.00 89 ARG A C 1
ATOM 711 O O . ARG A 1 89 ? -7.909 3.412 5.732 1.00 88.00 89 ARG A O 1
ATOM 718 N N . ARG A 1 90 ? -10.004 4.204 5.891 1.00 92.56 90 ARG A N 1
ATOM 719 C CA . ARG A 1 90 ? -10.197 4.363 4.440 1.00 92.56 90 ARG A CA 1
ATOM 720 C C . ARG A 1 90 ? -9.128 5.2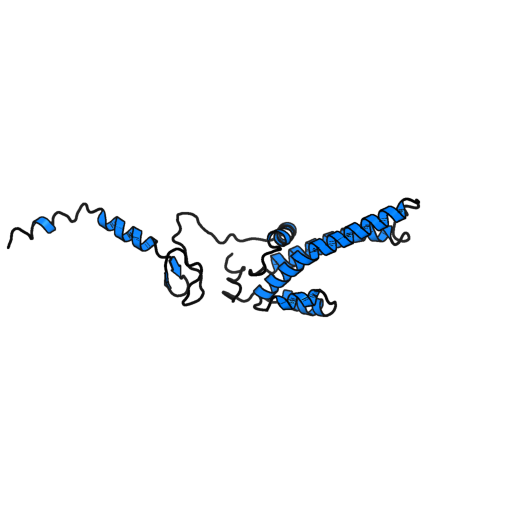58 3.808 1.00 92.56 90 ARG A C 1
ATOM 722 O O . ARG A 1 90 ? -8.602 4.901 2.765 1.00 92.56 90 ARG A O 1
ATOM 729 N N . SER A 1 91 ? -8.809 6.398 4.423 1.00 91.81 91 SER A N 1
ATOM 730 C CA . SER A 1 91 ? -7.798 7.322 3.891 1.00 91.81 91 SER A CA 1
ATOM 731 C C . SER A 1 91 ? -6.402 6.699 3.884 1.00 91.81 91 SER A C 1
ATOM 733 O O . SER A 1 91 ? -5.724 6.794 2.873 1.00 91.81 91 SER A O 1
ATOM 735 N N . GLU A 1 92 ? -6.004 5.999 4.952 1.00 93.56 92 GLU A N 1
ATOM 736 C CA . GLU A 1 92 ? -4.748 5.227 5.001 1.00 93.56 92 GLU A CA 1
ATOM 737 C C . GLU A 1 92 ? -4.683 4.192 3.868 1.00 93.56 92 GLU A C 1
ATOM 739 O O . GLU A 1 92 ? -3.671 4.090 3.182 1.00 93.56 92 GLU A O 1
ATOM 744 N N . TYR A 1 93 ? -5.784 3.467 3.634 1.00 95.00 93 TYR A N 1
ATOM 745 C CA . TYR A 1 93 ? -5.874 2.453 2.586 1.00 95.00 93 TYR A CA 1
ATOM 746 C C . TYR A 1 93 ? -5.775 3.053 1.174 1.00 95.00 93 TYR A C 1
ATOM 748 O O . TYR A 1 93 ? -4.857 2.739 0.418 1.00 95.00 93 TYR A O 1
ATOM 756 N N . TRP A 1 94 ? -6.701 3.945 0.814 1.00 96.06 94 TRP A N 1
ATOM 757 C CA . TRP A 1 94 ? -6.827 4.444 -0.558 1.00 96.06 94 TRP A CA 1
ATOM 758 C C . TRP A 1 94 ? -5.640 5.300 -0.988 1.00 96.06 94 TRP A C 1
ATOM 760 O O . TRP A 1 94 ? -5.213 5.209 -2.135 1.00 96.06 94 TRP A O 1
ATOM 770 N N . TYR A 1 95 ? -5.069 6.094 -0.082 1.00 96.31 95 TYR A N 1
ATOM 771 C CA . TYR A 1 95 ? -3.888 6.888 -0.402 1.00 96.31 95 TYR A CA 1
ATOM 772 C C . TYR A 1 95 ? -2.637 6.032 -0.613 1.00 96.31 95 TYR A C 1
ATOM 774 O O . TYR A 1 95 ? -1.851 6.341 -1.507 1.00 96.31 95 TYR A O 1
ATOM 782 N N . ALA A 1 96 ? -2.464 4.944 0.144 1.00 96.50 96 ALA A N 1
ATOM 783 C CA . ALA A 1 96 ? -1.353 4.023 -0.077 1.00 96.50 96 ALA A CA 1
ATOM 784 C C . ALA A 1 96 ? -1.467 3.315 -1.440 1.00 96.50 96 ALA A C 1
ATOM 786 O O . ALA A 1 96 ? -0.491 3.284 -2.186 1.00 96.50 96 ALA A O 1
ATOM 787 N N . TYR A 1 97 ? -2.660 2.823 -1.799 1.00 95.81 97 TYR A N 1
ATOM 788 C CA . TYR A 1 97 ? -2.906 2.202 -3.109 1.00 95.81 97 TYR A CA 1
ATOM 789 C C . TYR A 1 97 ? -2.776 3.191 -4.270 1.00 95.81 97 TYR A C 1
ATOM 791 O O . TYR A 1 97 ? -2.230 2.840 -5.311 1.00 95.81 97 TYR A O 1
ATOM 799 N N . LEU A 1 98 ? -3.222 4.438 -4.093 1.00 96.38 98 LEU A N 1
ATOM 800 C CA . LEU A 1 98 ? -3.033 5.491 -5.090 1.00 96.38 98 LEU A CA 1
ATOM 801 C C . LEU A 1 98 ? -1.545 5.774 -5.335 1.00 96.38 98 LEU A C 1
ATOM 803 O O . LEU A 1 98 ? -1.128 5.903 -6.482 1.00 96.38 98 LEU A O 1
ATOM 807 N N . MET A 1 99 ? -0.739 5.859 -4.274 1.00 96.81 99 MET A N 1
ATOM 808 C CA . MET A 1 99 ? 0.703 6.070 -4.420 1.00 96.81 99 MET A CA 1
ATOM 809 C C . MET A 1 99 ? 1.397 4.891 -5.097 1.00 96.81 99 MET A C 1
ATOM 811 O O . MET A 1 99 ? 2.210 5.117 -5.990 1.00 96.81 99 MET A O 1
ATOM 815 N N . ASP A 1 100 ? 1.058 3.656 -4.721 1.00 96.25 100 ASP A N 1
ATOM 816 C CA . ASP A 1 100 ? 1.576 2.461 -5.397 1.00 96.25 100 ASP A CA 1
ATOM 817 C C . ASP A 1 100 ? 1.202 2.455 -6.887 1.00 96.25 100 ASP A C 1
ATOM 819 O O . ASP A 1 100 ? 2.055 2.217 -7.740 1.00 96.25 100 ASP A O 1
ATOM 823 N N . PHE A 1 101 ? -0.043 2.819 -7.219 1.00 95.56 101 PHE A N 1
ATOM 824 C CA . PHE A 1 101 ? -0.491 2.954 -8.605 1.00 95.56 101 PHE A CA 1
ATOM 825 C C . PHE A 1 101 ? 0.346 3.977 -9.384 1.00 95.56 101 PHE A C 1
ATOM 827 O O . PHE A 1 101 ? 0.798 3.675 -10.486 1.00 95.56 101 PHE A O 1
ATOM 834 N N . ILE A 1 102 ? 0.606 5.159 -8.813 1.00 96.56 102 ILE A N 1
ATOM 835 C CA . ILE A 1 102 ? 1.431 6.195 -9.454 1.00 96.56 102 ILE A CA 1
ATOM 836 C C . ILE A 1 102 ? 2.863 5.695 -9.675 1.00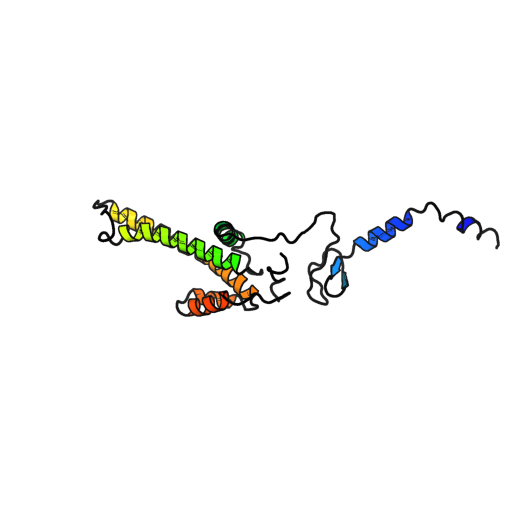 96.56 102 ILE A C 1
ATOM 838 O O . ILE A 1 102 ? 3.399 5.853 -10.770 1.00 96.56 102 ILE A O 1
ATOM 842 N N . ILE A 1 103 ? 3.484 5.067 -8.672 1.00 95.50 103 ILE A N 1
ATOM 843 C CA . ILE A 1 103 ? 4.858 4.559 -8.796 1.00 95.50 103 ILE A CA 1
ATOM 844 C C . ILE A 1 103 ? 4.930 3.473 -9.876 1.00 95.50 103 ILE A C 1
ATOM 846 O O . ILE A 1 103 ? 5.795 3.534 -10.750 1.00 95.50 103 ILE A O 1
ATOM 850 N N . ARG A 1 104 ? 3.990 2.520 -9.880 1.00 94.44 104 ARG A N 1
ATOM 851 C CA . ARG A 1 104 ? 3.906 1.482 -10.917 1.00 94.44 104 ARG A CA 1
ATOM 852 C C . ARG A 1 104 ? 3.654 2.067 -12.299 1.00 94.44 104 ARG A C 1
ATOM 854 O O . ARG A 1 104 ? 4.253 1.590 -13.256 1.00 94.44 104 ARG A O 1
ATOM 861 N N . PHE A 1 105 ? 2.820 3.099 -12.414 1.00 94.19 105 PHE A N 1
ATOM 862 C CA . PHE A 1 105 ? 2.573 3.785 -13.680 1.00 94.19 105 PHE A CA 1
ATOM 863 C C . PHE A 1 105 ? 3.848 4.443 -14.224 1.00 94.19 105 PHE A C 1
ATOM 865 O O . PHE A 1 105 ? 4.167 4.270 -15.397 1.00 94.19 105 PHE A O 1
ATOM 872 N N . ILE A 1 106 ? 4.622 5.120 -13.368 1.00 92.81 106 ILE A N 1
ATOM 873 C CA . ILE A 1 106 ? 5.917 5.713 -13.739 1.00 92.81 106 ILE A CA 1
ATOM 874 C C . ILE A 1 106 ? 6.907 4.626 -14.179 1.00 92.81 106 ILE A C 1
ATOM 876 O O . ILE A 1 106 ? 7.539 4.768 -15.222 1.00 92.81 106 ILE A O 1
ATOM 880 N N . MET A 1 107 ? 7.017 3.521 -13.434 1.00 91.50 107 MET A N 1
ATOM 881 C CA . MET A 1 107 ? 7.878 2.402 -13.834 1.00 91.50 107 MET A CA 1
ATOM 882 C C . MET A 1 107 ? 7.451 1.803 -15.179 1.00 91.50 107 MET A C 1
ATOM 884 O O . MET A 1 107 ? 8.301 1.535 -16.021 1.00 91.50 107 MET A O 1
ATOM 888 N N . MET A 1 108 ? 6.145 1.641 -15.417 1.00 88.56 108 MET A N 1
ATOM 889 C CA . MET A 1 108 ? 5.622 1.141 -16.692 1.00 88.56 108 MET A CA 1
ATOM 890 C C . MET A 1 108 ? 5.889 2.105 -17.849 1.00 88.56 108 MET A C 1
ATOM 892 O O . MET A 1 108 ? 6.234 1.656 -18.935 1.00 88.56 108 MET A O 1
ATOM 896 N N . ALA A 1 109 ? 5.792 3.418 -17.633 1.00 87.38 109 ALA A N 1
ATOM 897 C CA . ALA A 1 109 ? 6.125 4.411 -18.653 1.00 87.38 109 ALA A CA 1
ATOM 898 C C . ALA A 1 109 ? 7.604 4.348 -19.080 1.00 87.38 109 ALA A C 1
ATOM 900 O O . ALA A 1 109 ? 7.923 4.680 -20.218 1.00 87.38 109 ALA A O 1
ATOM 901 N N . ILE A 1 110 ? 8.492 3.892 -18.189 1.00 84.19 110 ILE A N 1
ATOM 902 C CA . ILE A 1 110 ? 9.912 3.645 -18.485 1.00 84.19 110 ILE A CA 1
ATOM 903 C C . ILE A 1 110 ? 10.103 2.277 -19.163 1.00 84.19 110 ILE A C 1
ATOM 905 O O . ILE A 1 110 ? 10.882 2.161 -20.104 1.00 84.19 110 ILE A O 1
ATOM 909 N N . LEU A 1 111 ? 9.374 1.250 -18.714 1.00 82.88 111 LEU A N 1
ATOM 910 C CA . LEU A 1 111 ? 9.455 -0.118 -19.237 1.00 82.88 111 LEU A CA 1
ATOM 911 C C . LEU A 1 111 ? 8.882 -0.269 -20.648 1.00 82.88 111 LEU A C 1
ATOM 913 O O . LEU A 1 111 ? 9.474 -0.955 -21.470 1.00 82.88 111 LEU A O 1
ATOM 917 N N . VAL A 1 112 ? 7.731 0.339 -20.949 1.00 81.94 112 VAL A N 1
ATOM 918 C CA . VAL A 1 112 ? 7.020 0.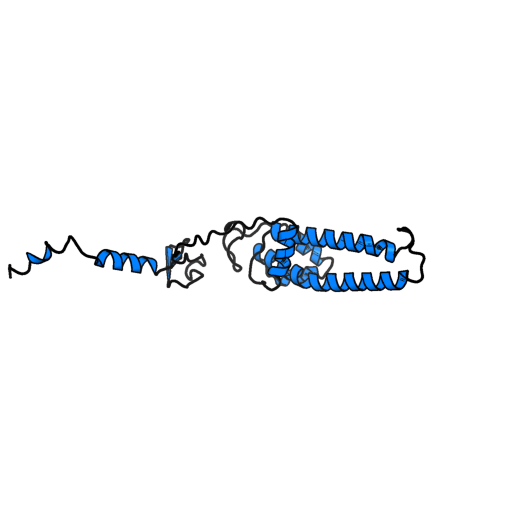121 -22.222 1.00 81.94 112 VAL A CA 1
ATOM 919 C C . VAL A 1 112 ? 7.888 0.474 -23.438 1.00 81.94 112 VAL A C 1
ATOM 921 O O . VAL A 1 112 ? 7.995 -0.375 -24.318 1.00 81.94 112 VAL A O 1
ATOM 924 N N . PRO A 1 113 ? 8.590 1.622 -23.493 1.00 78.56 113 PRO A N 1
ATOM 925 C CA . PRO A 1 113 ? 9.538 1.908 -24.573 1.00 78.56 113 PRO A CA 1
ATOM 926 C C . PRO A 1 113 ? 10.725 0.935 -24.645 1.00 78.56 113 PRO A C 1
ATOM 928 O O . PRO A 1 113 ? 11.303 0.771 -25.715 1.00 78.56 113 PRO A O 1
ATOM 931 N N . ALA A 1 114 ? 11.088 0.309 -23.517 1.00 75.56 114 ALA A N 1
ATOM 932 C CA . ALA A 1 114 ? 12.152 -0.693 -23.410 1.00 75.56 114 ALA A CA 1
ATOM 933 C C . ALA A 1 114 ? 11.703 -2.120 -23.781 1.00 75.56 114 ALA A C 1
ATOM 935 O O . ALA A 1 114 ? 12.536 -3.014 -23.882 1.00 75.56 114 ALA A O 1
ATOM 936 N N . PHE A 1 115 ? 10.408 -2.347 -24.017 1.00 74.88 115 PHE A N 1
ATOM 937 C CA . PHE A 1 115 ? 9.873 -3.623 -24.510 1.00 74.88 115 PHE A CA 1
ATOM 938 C C . PHE A 1 115 ? 9.202 -3.499 -25.878 1.00 74.88 115 PHE A C 1
ATOM 940 O O . PHE A 1 115 ? 9.210 -4.447 -26.658 1.00 74.88 115 PHE A O 1
ATOM 947 N N . MET A 1 116 ? 8.648 -2.330 -26.189 1.00 77.25 116 MET A N 1
ATOM 948 C CA . MET A 1 116 ? 7.983 -2.036 -27.449 1.00 77.25 116 MET A CA 1
ATOM 949 C C . MET A 1 116 ? 8.667 -0.835 -28.119 1.00 77.25 116 MET A C 1
ATOM 951 O O . MET A 1 116 ? 8.253 0.312 -27.921 1.00 77.25 116 MET A O 1
ATOM 955 N N . PRO A 1 117 ? 9.709 -1.076 -28.935 1.00 70.06 117 PRO A N 1
ATOM 956 C CA . PRO A 1 117 ? 10.516 -0.012 -29.534 1.00 70.06 117 PRO A CA 1
ATOM 957 C C . PRO A 1 117 ? 9.734 0.864 -30.530 1.00 70.06 117 PRO A C 1
ATOM 959 O O . PRO A 1 117 ? 10.205 1.931 -30.913 1.00 70.06 117 PRO A O 1
ATOM 962 N N . GLU A 1 118 ? 8.528 0.445 -30.923 1.00 76.06 118 GLU A N 1
ATOM 963 C CA . GLU A 1 118 ? 7.580 1.213 -31.741 1.00 76.06 118 GLU A CA 1
ATOM 964 C C . GLU A 1 118 ? 6.954 2.407 -30.992 1.00 76.06 118 GLU A C 1
ATOM 966 O O . GLU A 1 118 ? 6.503 3.359 -31.626 1.00 76.06 118 GLU A O 1
ATOM 971 N N . PHE A 1 119 ? 6.945 2.389 -29.652 1.00 73.81 119 PHE A N 1
ATOM 972 C CA . PHE A 1 119 ? 6.277 3.392 -28.808 1.00 73.81 119 PHE A CA 1
ATOM 973 C C . PHE A 1 119 ? 7.230 4.427 -28.184 1.00 73.81 119 PHE A C 1
ATOM 975 O O . PHE A 1 119 ? 6.798 5.236 -27.362 1.00 73.81 119 PHE A O 1
ATOM 982 N N . GLY A 1 120 ? 8.516 4.443 -28.551 1.00 66.25 120 GLY A N 1
ATOM 983 C CA . GLY A 1 120 ? 9.492 5.376 -27.979 1.00 66.25 120 GLY A CA 1
ATOM 984 C C . GLY A 1 120 ? 10.604 5.795 -28.943 1.00 66.25 120 GLY A C 1
ATOM 985 O O . GLY A 1 120 ? 10.789 5.171 -29.988 1.00 66.25 120 GLY A O 1
ATOM 986 N N . PRO A 1 121 ? 11.367 6.859 -28.614 1.00 62.28 121 PRO A N 1
ATOM 987 C CA . PRO A 1 121 ? 12.572 7.207 -29.352 1.00 62.28 121 PRO A CA 1
ATOM 988 C C . PRO A 1 121 ? 13.566 6.061 -29.178 1.00 62.28 121 PRO A C 1
ATOM 990 O O . PRO A 1 121 ? 14.164 5.877 -28.121 1.00 62.28 121 PRO A O 1
ATOM 993 N N . ALA A 1 122 ? 13.646 5.236 -30.213 1.00 57.91 122 ALA A N 1
ATOM 994 C CA . ALA A 1 122 ? 14.338 3.969 -30.200 1.00 57.91 122 ALA A CA 1
ATOM 995 C C . ALA A 1 122 ? 15.800 4.132 -29.748 1.00 57.91 122 ALA A C 1
ATOM 997 O O . ALA A 1 122 ? 16.637 4.669 -30.477 1.00 57.91 122 ALA A O 1
ATOM 998 N N . PHE A 1 123 ? 16.111 3.607 -28.562 1.00 59.28 123 PHE A N 1
ATOM 999 C CA . PHE A 1 123 ? 17.460 3.176 -28.206 1.00 59.28 123 PHE A CA 1
ATOM 1000 C C . PHE A 1 123 ? 17.830 2.020 -29.152 1.00 59.28 123 PHE A C 1
ATOM 1002 O O . PHE A 1 123 ? 17.689 0.850 -28.820 1.00 59.28 123 PHE A O 1
ATOM 1009 N N . LYS A 1 124 ? 18.222 2.344 -30.392 1.00 57.97 124 LYS A N 1
ATOM 1010 C CA . LYS A 1 124 ? 18.677 1.379 -31.407 1.00 57.97 124 LYS A CA 1
ATOM 1011 C C . LYS A 1 124 ? 20.146 1.038 -31.178 1.00 57.97 124 LYS A C 1
ATOM 1013 O O . LYS A 1 124 ? 20.998 1.358 -32.002 1.00 57.97 124 LYS A O 1
ATOM 1018 N N . THR A 1 125 ? 20.454 0.449 -30.033 1.00 64.19 125 THR A N 1
ATOM 1019 C CA . THR A 1 125 ? 21.812 0.031 -29.672 1.00 64.19 125 THR A CA 1
ATOM 1020 C C . THR A 1 125 ? 21.771 -1.352 -29.035 1.00 64.19 125 THR A C 1
ATOM 1022 O O . THR A 1 125 ? 20.798 -1.697 -28.371 1.00 64.19 125 THR A O 1
ATOM 1025 N N . GLU A 1 126 ? 22.847 -2.130 -29.179 1.00 67.75 126 GLU A N 1
ATOM 1026 C CA . GLU A 1 126 ? 23.009 -3.458 -28.547 1.00 67.75 126 GLU A CA 1
ATOM 1027 C C . GLU A 1 126 ? 22.875 -3.420 -27.010 1.00 67.75 126 GLU A C 1
ATOM 1029 O O . GLU A 1 126 ? 22.681 -4.434 -26.352 1.00 67.75 126 GLU A O 1
ATOM 1034 N N . THR A 1 127 ? 22.925 -2.227 -26.415 1.00 70.12 127 THR A N 1
ATOM 1035 C CA . THR A 1 127 ? 22.707 -1.988 -24.985 1.00 70.12 127 THR A CA 1
ATOM 1036 C C . THR A 1 127 ? 21.239 -2.057 -24.543 1.00 70.12 127 THR A C 1
ATOM 1038 O O . THR A 1 127 ? 20.981 -2.058 -23.340 1.00 70.12 127 THR A O 1
ATOM 1041 N N . TYR A 1 128 ? 20.278 -2.116 -25.472 1.00 74.88 128 TYR A N 1
ATOM 1042 C CA . TYR A 1 128 ? 18.843 -2.108 -25.167 1.00 74.88 128 TYR A CA 1
ATOM 1043 C C . TYR A 1 128 ? 18.379 -3.357 -24.408 1.00 74.88 128 TYR A C 1
ATOM 1045 O O . TYR A 1 128 ? 17.686 -3.229 -23.399 1.00 74.88 128 TYR A O 1
ATOM 1053 N N . GLU A 1 129 ? 18.796 -4.551 -24.843 1.00 78.06 129 GLU A N 1
ATOM 1054 C CA . GLU A 1 129 ? 18.362 -5.818 -24.232 1.00 78.06 129 GLU A CA 1
ATOM 1055 C C . GLU A 1 129 ? 18.754 -5.885 -22.750 1.00 78.06 129 GLU A C 1
ATOM 1057 O O . GLU A 1 129 ? 17.934 -6.189 -21.884 1.00 78.06 129 GLU A O 1
ATOM 1062 N N . THR A 1 130 ? 19.988 -5.490 -22.430 1.00 82.19 130 THR A N 1
ATOM 1063 C CA . THR A 1 130 ? 20.486 -5.450 -21.050 1.00 82.19 130 THR A CA 1
ATOM 1064 C C . THR A 1 130 ? 19.673 -4.493 -20.172 1.00 82.19 130 THR A C 1
ATOM 1066 O O . THR A 1 130 ? 19.327 -4.833 -19.041 1.00 82.19 130 THR A O 1
ATOM 1069 N N . VAL A 1 131 ? 19.339 -3.298 -20.675 1.00 80.44 131 VAL A N 1
ATOM 1070 C CA . VAL A 1 131 ? 18.553 -2.304 -19.921 1.00 80.44 131 VAL A CA 1
ATOM 1071 C C . VAL A 1 131 ? 17.117 -2.782 -19.703 1.00 80.44 131 VAL A C 1
ATOM 1073 O O . VAL A 1 131 ? 16.582 -2.612 -18.603 1.00 80.44 131 VAL A O 1
ATOM 1076 N N . ALA A 1 132 ? 16.504 -3.418 -20.704 1.00 82.69 132 ALA A N 1
ATOM 1077 C CA . ALA A 1 132 ? 15.164 -3.986 -20.592 1.00 82.69 132 ALA A CA 1
ATOM 1078 C C . ALA A 1 132 ? 15.098 -5.054 -19.486 1.00 82.69 132 ALA A C 1
ATOM 1080 O O . ALA A 1 132 ? 14.276 -4.939 -18.574 1.00 82.69 132 ALA A O 1
ATOM 1081 N N . HIS A 1 133 ? 16.029 -6.015 -19.488 1.00 86.19 133 HIS A N 1
ATOM 1082 C CA . HIS A 1 133 ? 16.087 -7.075 -18.475 1.00 86.19 133 HIS A CA 1
ATOM 1083 C C . HIS A 1 133 ? 16.356 -6.552 -17.058 1.00 86.19 133 HIS A C 1
ATOM 1085 O O . HIS A 1 133 ? 15.734 -7.010 -16.098 1.00 86.19 133 HIS A O 1
ATOM 1091 N N . ILE A 1 134 ? 17.250 -5.568 -16.901 1.00 88.06 134 ILE A N 1
ATOM 1092 C CA . ILE A 1 134 ? 17.491 -4.941 -15.591 1.00 88.06 134 ILE A CA 1
ATOM 1093 C C . ILE A 1 134 ? 16.208 -4.282 -15.080 1.00 88.06 134 ILE A C 1
ATOM 1095 O O . ILE A 1 134 ? 15.839 -4.459 -13.918 1.00 88.06 134 ILE A O 1
ATOM 1099 N N . THR A 1 135 ? 15.516 -3.531 -15.937 1.00 85.00 135 THR A N 1
ATOM 1100 C CA . THR A 1 135 ? 14.311 -2.795 -15.537 1.00 85.00 135 THR A CA 1
ATOM 1101 C C . THR A 1 135 ? 13.166 -3.754 -15.186 1.00 85.00 135 THR A C 1
ATOM 1103 O O . THR A 1 135 ? 12.461 -3.534 -14.201 1.00 85.00 135 THR A O 1
ATOM 1106 N N . GLU A 1 136 ? 13.016 -4.855 -15.928 1.00 88.75 136 GLU A N 1
ATOM 1107 C CA . GLU A 1 136 ? 12.074 -5.940 -15.621 1.00 88.75 136 GLU A CA 1
ATOM 1108 C C . GLU A 1 136 ? 12.352 -6.561 -14.248 1.00 88.75 136 GLU A C 1
ATOM 1110 O O . GLU A 1 136 ? 11.448 -6.686 -13.417 1.00 88.75 136 GLU A O 1
ATOM 1115 N N . TYR A 1 137 ? 13.617 -6.888 -13.971 1.00 92.81 137 TYR A N 1
ATOM 1116 C CA . TYR A 1 137 ? 14.015 -7.450 -12.685 1.00 92.81 137 TYR A CA 1
ATOM 1117 C C . TYR A 1 137 ? 13.723 -6.485 -11.528 1.00 92.81 137 TYR A C 1
ATOM 1119 O O . TYR A 1 137 ? 13.174 -6.890 -10.501 1.00 92.81 137 TYR A O 1
ATOM 1127 N N . VAL A 1 138 ? 14.015 -5.191 -11.701 1.00 93.25 138 VAL A N 1
ATOM 1128 C CA . VAL A 1 138 ? 13.684 -4.151 -10.714 1.00 93.25 138 VAL A CA 1
ATOM 1129 C C . VAL A 1 138 ? 12.176 -4.094 -10.455 1.00 93.25 138 VAL A C 1
ATOM 1131 O O . VAL A 1 138 ? 11.757 -4.059 -9.296 1.00 93.25 138 VAL A O 1
ATOM 1134 N N . TYR A 1 139 ? 11.350 -4.140 -11.504 1.00 93.31 139 TYR A N 1
ATOM 1135 C CA . TYR A 1 139 ? 9.891 -4.141 -11.372 1.00 93.31 139 TYR A CA 1
ATOM 1136 C C . TYR A 1 139 ? 9.368 -5.378 -10.630 1.00 93.31 139 TYR A C 1
ATOM 1138 O O . TYR A 1 139 ? 8.489 -5.270 -9.765 1.00 93.31 139 TYR A O 1
ATOM 1146 N N . MET A 1 140 ? 9.920 -6.555 -10.935 1.00 94.06 140 MET A N 1
ATOM 1147 C CA . MET A 1 140 ? 9.579 -7.806 -10.259 1.00 94.06 140 MET A CA 1
ATOM 1148 C C . MET A 1 140 ? 9.913 -7.728 -8.764 1.00 94.06 140 MET A C 1
ATOM 1150 O O . MET A 1 140 ? 9.049 -7.988 -7.926 1.00 94.06 140 MET A O 1
ATOM 1154 N N . VAL A 1 141 ? 11.135 -7.311 -8.415 1.00 96.12 141 VAL A N 1
ATOM 1155 C CA . VAL A 1 141 ? 11.569 -7.171 -7.016 1.00 96.12 141 VAL A CA 1
ATOM 1156 C C . VAL A 1 141 ? 10.700 -6.158 -6.273 1.00 96.12 141 VAL A C 1
ATOM 1158 O O . VAL A 1 141 ? 10.216 -6.456 -5.181 1.00 96.12 141 VAL A O 1
ATOM 1161 N N . TYR A 1 142 ? 10.438 -4.994 -6.873 1.00 96.00 142 TYR A N 1
ATOM 1162 C CA . TYR A 1 142 ? 9.541 -3.989 -6.303 1.00 96.00 142 TYR A CA 1
ATOM 1163 C C . TYR A 1 142 ? 8.154 -4.574 -6.007 1.00 96.00 142 TYR A C 1
ATOM 1165 O O . TYR A 1 142 ? 7.616 -4.397 -4.913 1.00 96.00 142 TYR A O 1
ATOM 1173 N N . THR A 1 143 ? 7.595 -5.328 -6.957 1.00 94.50 143 THR A N 1
ATOM 1174 C CA . THR A 1 143 ? 6.276 -5.948 -6.806 1.00 94.50 143 THR A CA 1
ATOM 1175 C C . THR A 1 143 ? 6.236 -6.920 -5.631 1.00 94.50 143 THR A C 1
ATOM 1177 O O . THR A 1 143 ? 5.291 -6.877 -4.844 1.00 94.50 143 THR A O 1
ATOM 1180 N N . LEU A 1 144 ? 7.270 -7.747 -5.469 1.00 94.81 144 LEU A N 1
ATOM 1181 C CA . LEU A 1 144 ? 7.369 -8.701 -4.363 1.00 94.81 144 LEU A CA 1
ATOM 1182 C C . LEU A 1 144 ? 7.529 -8.009 -3.004 1.00 94.81 144 LEU A C 1
ATOM 1184 O O . LEU A 1 144 ? 6.886 -8.407 -2.033 1.00 94.81 144 LEU A O 1
ATOM 1188 N N . VAL A 1 145 ? 8.343 -6.952 -2.932 1.00 95.62 145 VAL A N 1
ATOM 1189 C CA . VAL A 1 145 ? 8.553 -6.179 -1.696 1.00 95.62 145 VAL A CA 1
ATOM 1190 C C . VAL A 1 145 ? 7.259 -5.519 -1.226 1.00 95.62 145 VAL A C 1
ATOM 1192 O O . VAL A 1 145 ? 7.001 -5.456 -0.025 1.00 95.62 145 VAL A O 1
ATOM 1195 N N . ILE A 1 146 ? 6.431 -5.041 -2.156 1.00 95.31 146 ILE A N 1
ATOM 1196 C CA . ILE A 1 146 ? 5.183 -4.339 -1.837 1.00 95.31 146 ILE A CA 1
ATOM 1197 C C . ILE A 1 146 ? 4.013 -5.274 -1.552 1.00 95.31 146 ILE A C 1
ATOM 1199 O O . ILE A 1 146 ? 3.111 -4.907 -0.793 1.00 95.31 146 ILE A O 1
ATOM 1203 N N . LEU A 1 147 ? 4.038 -6.487 -2.098 1.00 94.44 147 LEU A N 1
ATOM 1204 C CA . LEU A 1 147 ? 2.968 -7.459 -1.917 1.00 94.44 147 LEU A CA 1
ATOM 1205 C C . LEU A 1 147 ? 2.638 -7.684 -0.432 1.00 94.44 147 LEU A C 1
ATOM 1207 O O . LEU A 1 147 ? 1.478 -7.609 -0.033 1.00 94.44 147 LEU A O 1
ATOM 1211 N N . PHE A 1 148 ? 3.658 -7.893 0.403 1.00 94.12 148 PHE A N 1
ATOM 1212 C CA . PHE A 1 148 ? 3.481 -8.111 1.841 1.00 94.12 148 PHE A CA 1
ATOM 1213 C C . PHE A 1 148 ? 2.812 -6.932 2.572 1.00 94.12 148 PHE A C 1
ATOM 1215 O O . PHE A 1 148 ? 1.753 -7.134 3.168 1.00 94.12 148 PHE A O 1
ATOM 1222 N N . PRO A 1 149 ? 3.350 -5.697 2.536 1.00 95.38 149 PRO A N 1
ATOM 1223 C CA . PRO A 1 149 ? 2.737 -4.566 3.228 1.00 95.38 149 PRO A CA 1
ATOM 1224 C C . PRO A 1 149 ? 1.342 -4.204 2.680 1.00 95.38 149 PRO A C 1
ATOM 1226 O O . PRO A 1 149 ? 0.486 -3.774 3.460 1.00 95.38 149 PRO A O 1
ATOM 1229 N N . GLN A 1 150 ? 1.060 -4.437 1.389 1.00 95.19 150 GLN A N 1
ATOM 1230 C CA . GLN A 1 150 ? -0.289 -4.287 0.822 1.00 95.19 150 GLN A CA 1
ATOM 1231 C C . GLN A 1 150 ? -1.281 -5.316 1.370 1.00 95.19 150 GLN A C 1
ATOM 1233 O O . GLN A 1 150 ? -2.411 -4.959 1.726 1.00 95.19 150 GLN A O 1
ATOM 1238 N N . LEU A 1 151 ? -0.866 -6.580 1.488 1.00 95.31 151 LEU A N 1
ATOM 1239 C CA . LEU A 1 151 ? -1.681 -7.622 2.110 1.00 95.31 151 LEU A CA 1
ATOM 1240 C C . LEU A 1 151 ? -1.982 -7.271 3.569 1.00 95.31 151 LEU A C 1
ATOM 1242 O O . LEU A 1 151 ? -3.147 -7.286 3.964 1.00 95.31 151 LEU A O 1
ATOM 1246 N N . THR A 1 152 ? -0.978 -6.857 4.347 1.00 95.25 152 THR A N 1
ATOM 1247 C CA . THR A 1 152 ? -1.176 -6.431 5.742 1.00 95.25 152 THR A CA 1
ATOM 1248 C C . THR A 1 152 ? -2.147 -5.257 5.850 1.00 95.25 152 THR A C 1
ATOM 1250 O O . THR A 1 152 ? -3.043 -5.253 6.694 1.00 95.25 152 THR A O 1
ATOM 1253 N N . LEU A 1 153 ? -2.012 -4.248 4.987 1.00 96.19 153 LEU A N 1
ATOM 1254 C CA . LEU A 1 153 ? -2.918 -3.101 4.966 1.00 96.19 153 LEU A CA 1
ATOM 1255 C C . LEU A 1 153 ? -4.358 -3.508 4.609 1.00 96.19 153 LEU A C 1
ATOM 1257 O O . LEU A 1 153 ? -5.303 -2.994 5.214 1.00 96.19 153 LEU A O 1
ATOM 1261 N N . THR A 1 154 ? -4.524 -4.458 3.686 1.00 96.38 154 THR A N 1
ATOM 1262 C CA . THR A 1 154 ? -5.829 -5.035 3.325 1.00 96.38 154 THR A CA 1
ATOM 1263 C C . THR A 1 154 ? -6.437 -5.815 4.488 1.00 96.38 154 THR A C 1
ATOM 1265 O O . THR A 1 154 ? -7.613 -5.630 4.791 1.00 96.38 154 THR A O 1
ATOM 1268 N N . VAL A 1 155 ? -5.641 -6.618 5.201 1.00 95.88 155 VAL A N 1
ATOM 1269 C CA . VAL A 1 155 ? -6.061 -7.324 6.424 1.00 95.88 155 VAL A CA 1
ATOM 1270 C C . VAL A 1 155 ? -6.577 -6.336 7.469 1.00 95.88 155 VAL A C 1
ATOM 1272 O O . VAL A 1 155 ? -7.712 -6.461 7.925 1.00 95.88 155 VAL A O 1
ATOM 1275 N N . ARG A 1 156 ? -5.799 -5.292 7.786 1.00 94.12 156 ARG A N 1
ATOM 1276 C CA . ARG A 1 156 ? -6.206 -4.244 8.740 1.00 94.12 156 ARG A CA 1
ATOM 1277 C C . ARG A 1 156 ? -7.483 -3.521 8.311 1.00 94.12 156 ARG A C 1
ATOM 1279 O O . ARG A 1 156 ? -8.278 -3.093 9.150 1.00 94.12 156 ARG A O 1
ATOM 1286 N N . ARG A 1 157 ? -7.699 -3.385 7.002 1.00 95.12 157 ARG A N 1
ATOM 1287 C CA . ARG A 1 157 ? -8.893 -2.734 6.460 1.00 95.12 157 ARG A CA 1
ATOM 1288 C C . ARG A 1 157 ? -10.125 -3.634 6.538 1.00 95.12 157 ARG A C 1
ATOM 1290 O O . ARG A 1 157 ? -11.208 -3.147 6.847 1.00 95.12 157 ARG A O 1
ATOM 1297 N N . LEU A 1 158 ? -9.961 -4.937 6.317 1.00 95.31 158 LEU A N 1
ATOM 1298 C CA . LEU A 1 158 ? -11.008 -5.937 6.545 1.00 95.31 158 LEU A CA 1
ATOM 1299 C C . LEU A 1 158 ? -11.393 -6.014 8.027 1.00 95.31 158 LEU A C 1
ATOM 1301 O O . LEU A 1 158 ? -12.577 -6.039 8.358 1.00 95.31 158 LEU A O 1
ATOM 1305 N N . HIS A 1 159 ? -10.409 -5.950 8.922 1.00 92.56 159 HIS A N 1
ATOM 1306 C CA . HIS A 1 159 ? -10.643 -5.868 10.362 1.00 92.56 159 HIS A CA 1
ATOM 1307 C C . HIS A 1 159 ? -11.451 -4.623 10.741 1.00 92.56 159 HIS A C 1
ATOM 1309 O O . HIS A 1 159 ? -12.309 -4.681 11.619 1.00 92.56 159 HIS A O 1
ATOM 1315 N N . ASP A 1 160 ? -11.249 -3.501 10.049 1.00 91.69 160 ASP A N 1
ATOM 1316 C CA . ASP A 1 160 ? -11.998 -2.270 10.303 1.00 91.69 160 ASP A CA 1
ATOM 1317 C C . ASP A 1 160 ? -13.501 -2.371 9.970 1.00 91.69 160 ASP A C 1
ATOM 1319 O O . ASP A 1 160 ? -14.320 -1.699 10.599 1.00 91.69 160 ASP A O 1
ATOM 1323 N N . ILE A 1 161 ? -13.883 -3.250 9.041 1.00 93.44 161 ILE A N 1
ATOM 1324 C CA . ILE A 1 161 ? -15.290 -3.562 8.727 1.00 93.44 161 ILE A CA 1
ATOM 1325 C C . ILE A 1 161 ? -15.812 -4.803 9.473 1.00 93.44 161 ILE A C 1
ATOM 1327 O O . ILE A 1 161 ? -16.908 -5.275 9.187 1.00 93.44 161 ILE A O 1
ATOM 1331 N N . GLY A 1 162 ? -15.041 -5.334 10.431 1.00 88.50 162 GLY A N 1
ATOM 1332 C CA . GLY A 1 162 ? -15.424 -6.490 11.248 1.00 88.50 162 GLY A CA 1
ATOM 1333 C C . GLY A 1 162 ? -15.307 -7.844 10.538 1.00 88.50 162 GLY A C 1
ATOM 1334 O O . GLY A 1 162 ? -15.890 -8.822 10.997 1.00 88.50 162 GLY A O 1
ATOM 1335 N N . MET A 1 163 ? -14.575 -7.918 9.425 1.00 92.12 163 MET A N 1
ATOM 1336 C CA . MET A 1 163 ? -14.353 -9.157 8.678 1.00 92.12 163 MET A CA 1
ATOM 1337 C C . MET A 1 163 ? -13.038 -9.833 9.071 1.00 92.12 163 MET A C 1
ATOM 1339 O O . MET A 1 163 ? -12.105 -9.180 9.523 1.00 92.12 163 MET A O 1
ATOM 1343 N N . ASN A 1 164 ? -12.942 -11.144 8.835 1.00 92.62 164 ASN A N 1
ATOM 1344 C CA . ASN A 1 164 ? -11.705 -11.900 9.031 1.00 92.62 164 ASN A CA 1
ATOM 1345 C C . ASN A 1 164 ? -10.636 -11.489 7.994 1.00 92.62 164 ASN A C 1
ATOM 1347 O O . ASN A 1 164 ? -10.903 -11.475 6.792 1.00 92.62 164 ASN A O 1
ATOM 1351 N N . GLY A 1 165 ? -9.411 -11.214 8.445 1.00 90.62 165 GLY A N 1
ATOM 1352 C CA . GLY A 1 165 ? -8.269 -10.875 7.595 1.00 90.62 165 GLY A CA 1
ATOM 1353 C C . GLY A 1 165 ? -7.920 -11.910 6.522 1.00 90.62 165 GLY A C 1
ATOM 1354 O O . GLY A 1 165 ? -7.388 -11.534 5.484 1.00 90.62 165 GLY A O 1
ATOM 1355 N N . ILE A 1 166 ? -8.272 -13.190 6.705 1.00 93.56 166 ILE A N 1
ATOM 1356 C CA . ILE A 1 166 ? -8.017 -14.254 5.711 1.00 93.56 166 ILE A CA 1
ATOM 1357 C C . ILE A 1 166 ? -8.633 -13.925 4.343 1.00 93.56 166 ILE A C 1
ATOM 1359 O O . ILE A 1 166 ? -8.063 -14.279 3.312 1.00 93.56 166 ILE A O 1
ATOM 1363 N N . TRP A 1 167 ? -9.744 -13.180 4.309 1.00 94.19 167 TRP A N 1
ATOM 1364 C CA . TRP A 1 167 ? -10.356 -12.730 3.058 1.00 94.19 167 TRP A CA 1
ATOM 1365 C C . TRP A 1 167 ? -9.389 -11.912 2.182 1.00 94.19 167 TRP A C 1
ATOM 1367 O O . TRP A 1 167 ? -9.530 -11.927 0.962 1.00 94.19 167 TRP A O 1
ATOM 1377 N N . ALA A 1 168 ? -8.355 -11.280 2.758 1.00 94.06 168 ALA A N 1
ATOM 1378 C CA . ALA A 1 168 ? -7.320 -10.569 2.005 1.00 94.06 168 ALA A CA 1
ATOM 1379 C C . ALA A 1 168 ? -6.588 -11.467 0.996 1.00 94.06 168 ALA A C 1
ATOM 1381 O O . ALA A 1 168 ? -6.158 -10.964 -0.039 1.00 94.06 168 ALA A O 1
ATOM 1382 N N . ALA A 1 169 ? -6.493 -12.782 1.230 1.00 93.50 169 ALA A N 1
ATOM 1383 C CA . ALA A 1 169 ? -5.867 -13.720 0.294 1.00 93.50 169 ALA A CA 1
ATOM 1384 C C . ALA A 1 169 ? -6.564 -13.750 -1.079 1.00 93.50 169 ALA A C 1
ATOM 1386 O O . ALA A 1 169 ? -5.928 -14.048 -2.087 1.00 93.50 169 ALA A O 1
ATOM 1387 N N . MET A 1 170 ? -7.846 -13.368 -1.153 1.00 93.31 170 MET A N 1
ATOM 1388 C CA . MET A 1 170 ? -8.563 -13.251 -2.425 1.00 93.31 170 MET A CA 1
ATOM 1389 C C . MET A 1 170 ? -7.967 -12.195 -3.362 1.00 93.31 170 MET A C 1
ATOM 1391 O O . MET A 1 170 ? -8.180 -12.281 -4.567 1.00 93.31 170 MET A O 1
ATOM 1395 N N . THR A 1 171 ? -7.200 -11.227 -2.848 1.00 91.62 171 THR A N 1
ATOM 1396 C CA . THR A 1 171 ? -6.517 -10.223 -3.685 1.00 91.62 171 THR A CA 1
ATOM 1397 C C . THR A 1 171 ? -5.492 -10.826 -4.643 1.00 91.62 171 THR A C 1
ATOM 1399 O O . THR A 1 171 ? -5.206 -10.214 -5.667 1.00 91.62 171 THR A O 1
ATOM 1402 N N . LEU A 1 172 ? -4.992 -12.034 -4.359 1.00 89.19 172 LEU A N 1
ATOM 1403 C CA . LEU A 1 172 ? -4.068 -12.757 -5.236 1.00 89.19 172 LEU A CA 1
ATOM 1404 C C . LEU A 1 172 ? -4.745 -13.287 -6.508 1.00 89.19 172 LEU A C 1
ATOM 1406 O O . LEU A 1 172 ? -4.061 -13.667 -7.455 1.00 89.19 172 LEU A O 1
ATOM 1410 N N . PHE A 1 173 ? -6.080 -13.305 -6.547 1.00 92.56 173 PHE A N 1
ATOM 1411 C CA . PHE A 1 173 ? -6.856 -13.783 -7.684 1.00 92.56 173 PHE A CA 1
ATOM 1412 C C . PHE A 1 173 ? -7.580 -12.617 -8.377 1.00 92.56 173 PHE A C 1
ATOM 1414 O O . PHE A 1 173 ? -8.200 -11.799 -7.692 1.00 92.56 173 PHE A O 1
ATOM 1421 N N . PRO A 1 174 ? -7.610 -12.555 -9.724 1.00 87.38 174 PRO A N 1
ATOM 1422 C CA . PRO A 1 174 ? -8.231 -11.444 -10.456 1.00 87.38 174 PRO A CA 1
ATOM 1423 C C . PRO A 1 174 ? -9.712 -11.208 -10.128 1.00 87.38 174 PRO A C 1
ATOM 1425 O O . PRO A 1 174 ? -10.159 -10.072 -10.057 1.00 87.38 174 PRO A O 1
ATOM 1428 N N . VAL A 1 175 ? -10.487 -12.272 -9.902 1.00 92.38 175 VAL A N 1
ATOM 1429 C CA . VAL A 1 175 ? -11.908 -12.150 -9.523 1.00 92.38 175 VAL A CA 1
ATOM 1430 C C . VAL A 1 175 ? -12.051 -11.780 -8.044 1.00 92.38 175 VAL A C 1
ATOM 1432 O O . VAL A 1 175 ? -12.916 -10.991 -7.667 1.00 92.38 175 VAL A O 1
ATOM 1435 N N . GLY A 1 176 ? -11.176 -12.321 -7.195 1.00 90.94 176 GLY A N 1
ATOM 1436 C CA . GLY A 1 176 ? -11.185 -12.053 -5.762 1.00 90.94 176 GLY A CA 1
ATOM 1437 C C . GLY A 1 176 ? -10.813 -10.608 -5.420 1.00 90.94 176 GLY A C 1
ATOM 1438 O O . GLY A 1 176 ? -11.367 -10.039 -4.477 1.00 90.94 176 GLY A O 1
ATOM 1439 N N . SER A 1 177 ? -9.956 -9.972 -6.222 1.00 90.00 177 SER A N 1
ATOM 1440 C CA . SER A 1 177 ? -9.598 -8.561 -6.059 1.00 90.00 177 SER A CA 1
ATOM 1441 C C . SER A 1 177 ? -10.796 -7.624 -6.262 1.00 90.00 177 SER A C 1
ATOM 1443 O O . SER A 1 177 ? -10.914 -6.645 -5.529 1.00 90.00 177 SER A O 1
ATOM 1445 N N . ILE A 1 178 ? -11.739 -7.955 -7.153 1.00 93.19 178 ILE A N 1
ATOM 1446 C CA . ILE A 1 178 ? -12.981 -7.186 -7.360 1.00 93.19 178 ILE A CA 1
ATOM 1447 C C . ILE A 1 178 ? -13.874 -7.253 -6.115 1.00 93.19 178 ILE A C 1
ATOM 1449 O O . ILE A 1 178 ? -14.392 -6.233 -5.653 1.00 93.19 178 ILE A O 1
ATOM 1453 N N . VAL A 1 179 ? -14.028 -8.446 -5.534 1.00 94.00 179 VAL A N 1
ATOM 1454 C CA . VAL A 1 179 ? -14.808 -8.642 -4.300 1.00 94.00 179 VAL A CA 1
ATOM 1455 C C . VAL A 1 179 ? -14.185 -7.865 -3.140 1.00 94.00 179 VAL A C 1
ATOM 1457 O O . VAL A 1 179 ? -14.886 -7.184 -2.390 1.00 94.00 179 VAL A O 1
ATOM 1460 N N . ILE A 1 180 ? -12.857 -7.912 -3.017 1.00 95.25 180 ILE A N 1
ATOM 1461 C CA . ILE A 1 180 ? -12.140 -7.143 -2.002 1.00 95.25 180 ILE A CA 1
ATOM 1462 C C . ILE A 1 180 ? -12.311 -5.648 -2.235 1.00 95.25 180 ILE A C 1
ATOM 1464 O O . ILE A 1 180 ? -12.636 -4.942 -1.285 1.00 95.25 180 ILE A O 1
ATOM 1468 N N . LEU A 1 181 ? -12.189 -5.169 -3.474 1.00 93.94 181 LEU A N 1
ATOM 1469 C CA . LEU A 1 181 ? -12.387 -3.763 -3.815 1.00 93.94 181 LEU A CA 1
ATOM 1470 C C . LEU A 1 181 ? -13.751 -3.261 -3.328 1.00 93.94 181 LEU A C 1
ATOM 1472 O O . LEU A 1 181 ? -13.822 -2.216 -2.680 1.00 93.94 181 LEU A O 1
ATOM 1476 N N . TYR A 1 182 ? -14.815 -4.041 -3.543 1.00 94.56 182 TYR A N 1
ATOM 1477 C CA . TYR A 1 182 ? -16.138 -3.743 -2.996 1.00 94.56 182 TYR A CA 1
ATOM 1478 C C . TYR A 1 182 ? -16.116 -3.612 -1.465 1.00 94.56 182 TYR A C 1
ATOM 1480 O O . TYR A 1 182 ? -16.611 -2.616 -0.932 1.00 94.56 182 TYR A O 1
ATOM 1488 N N . PHE A 1 183 ? -15.493 -4.543 -0.737 1.00 94.31 183 PHE A N 1
ATOM 1489 C CA . PHE A 1 183 ? -15.363 -4.443 0.722 1.00 94.31 183 PHE A CA 1
ATOM 1490 C C . PHE A 1 183 ? -14.557 -3.222 1.180 1.00 94.31 183 PHE A C 1
ATOM 1492 O O . PHE A 1 183 ? -14.932 -2.577 2.160 1.00 94.31 183 PHE A O 1
ATOM 1499 N N . MET A 1 184 ? -13.510 -2.826 0.454 1.00 93.62 184 MET A N 1
ATOM 1500 C CA . MET A 1 184 ? -12.688 -1.666 0.820 1.00 93.62 184 MET A CA 1
ATOM 1501 C C . MET A 1 184 ? -13.472 -0.343 0.775 1.00 93.62 184 MET A C 1
ATOM 1503 O O . MET A 1 184 ? -13.144 0.599 1.512 1.00 93.62 184 MET A O 1
ATOM 1507 N N . THR A 1 185 ? -14.557 -0.287 -0.008 1.00 93.81 185 THR A N 1
ATOM 1508 C CA . THR A 1 185 ? -15.475 0.864 -0.059 1.00 93.81 185 THR A CA 1
ATOM 1509 C C . THR A 1 185 ? -16.447 0.939 1.122 1.00 93.81 185 THR A C 1
ATOM 1511 O O . THR A 1 185 ? -17.012 2.004 1.355 1.00 93.81 185 THR A O 1
ATOM 1514 N N . LYS A 1 186 ? -16.642 -0.126 1.915 1.00 92.69 186 LYS A N 1
ATOM 1515 C CA . LYS A 1 186 ? -17.615 -0.154 3.030 1.00 92.69 186 LYS A CA 1
ATOM 1516 C C . LYS A 1 186 ? -17.208 0.723 4.205 1.00 92.69 186 LYS A C 1
ATOM 1518 O O . LYS A 1 186 ? -16.036 1.061 4.348 1.00 92.69 186 LYS A O 1
ATOM 1523 N N . ASP A 1 187 ? -18.167 1.180 5.006 1.00 90.25 187 ASP A N 1
ATOM 1524 C CA . ASP A 1 187 ? -17.855 2.053 6.144 1.00 90.25 187 ASP A CA 1
ATOM 1525 C C . ASP A 1 187 ? -17.253 1.265 7.299 1.00 90.25 187 ASP A C 1
ATOM 1527 O O . ASP A 1 187 ? -17.537 0.082 7.470 1.00 90.25 187 ASP A O 1
ATOM 1531 N N . SER A 1 188 ? -16.377 1.931 8.051 1.00 87.25 188 SER A N 1
ATOM 1532 C CA . SER A 1 188 ? -15.795 1.406 9.286 1.00 87.25 188 SER A CA 1
ATOM 1533 C C . SER A 1 188 ? -16.908 1.040 10.263 1.00 87.25 188 SER A C 1
ATOM 1535 O O . SER A 1 188 ? -17.864 1.804 10.410 1.00 87.25 188 SER A O 1
ATOM 1537 N N . MET A 1 189 ? -16.772 -0.089 10.960 1.00 84.06 189 MET A N 1
ATOM 1538 C CA . MET A 1 189 ? -17.710 -0.446 12.022 1.00 84.06 189 MET A CA 1
ATOM 1539 C C . MET A 1 189 ? -17.635 0.614 13.139 1.00 84.06 189 MET A C 1
ATOM 1541 O O . MET A 1 189 ? -16.523 0.885 13.614 1.00 84.06 189 MET A O 1
ATOM 1545 N N . PRO A 1 190 ? -18.766 1.228 13.541 1.00 81.06 190 PRO A N 1
ATOM 1546 C CA . PRO A 1 190 ? -18.764 2.279 14.553 1.00 81.06 190 PRO A CA 1
ATOM 1547 C C . PRO A 1 190 ? -18.366 1.720 15.920 1.00 81.06 190 PRO A C 1
ATOM 1549 O O . PRO A 1 190 ? -18.640 0.562 16.241 1.00 81.06 190 PRO A O 1
ATOM 1552 N N . GLY A 1 191 ? -17.726 2.548 16.739 1.00 77.44 191 GLY A N 1
ATOM 1553 C CA . GLY A 1 191 ? -17.286 2.180 18.073 1.00 77.44 191 GLY A CA 1
ATOM 1554 C C . GLY A 1 191 ? -16.245 1.065 18.084 1.00 77.44 191 GLY A C 1
ATOM 1555 O O . GLY A 1 191 ? -15.237 1.085 17.377 1.00 77.44 191 GLY A O 1
ATOM 1556 N N . TYR A 1 192 ? -16.474 0.088 18.950 1.00 75.75 192 TYR A N 1
ATOM 1557 C CA . TYR A 1 192 ? -15.529 -0.988 19.221 1.00 75.75 192 TYR A CA 1
ATOM 1558 C C . TYR A 1 192 ? -15.866 -2.242 18.425 1.00 75.75 192 TYR A C 1
ATOM 1560 O O . TYR A 1 192 ? -17.020 -2.663 18.395 1.00 75.75 192 TYR A O 1
ATOM 1568 N N . ASN A 1 193 ? -14.842 -2.881 17.862 1.00 81.38 193 ASN A N 1
ATOM 1569 C CA . ASN A 1 193 ? -14.938 -4.246 17.360 1.00 81.38 193 ASN A CA 1
ATOM 1570 C C . ASN A 1 193 ? -13.847 -5.127 17.997 1.00 81.38 193 ASN A C 1
ATOM 1572 O O . ASN A 1 193 ? -13.042 -4.655 18.800 1.00 81.38 193 ASN A O 1
ATOM 1576 N N . MET A 1 194 ? -13.809 -6.410 17.635 1.00 77.69 194 MET A N 1
ATOM 1577 C CA . MET A 1 194 ? -12.828 -7.373 18.165 1.00 77.69 194 MET A CA 1
ATOM 1578 C C . MET A 1 194 ? -11.356 -7.039 17.846 1.00 77.69 194 MET A C 1
ATOM 1580 O O . MET A 1 194 ? -10.456 -7.625 18.438 1.00 77.69 194 MET A O 1
ATOM 1584 N N . TYR A 1 195 ? -11.115 -6.105 16.925 1.00 80.12 195 TYR A N 1
ATOM 1585 C CA . TYR A 1 195 ? -9.800 -5.636 16.485 1.00 80.12 195 TYR A CA 1
ATOM 1586 C C . TYR A 1 195 ? -9.434 -4.256 17.065 1.00 80.12 195 TYR A C 1
ATOM 1588 O O . TYR A 1 195 ? -8.393 -3.698 16.723 1.00 80.12 195 TYR A O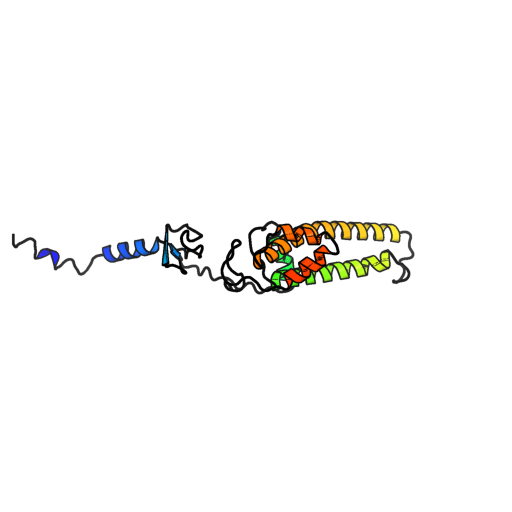 1
ATOM 1596 N N . GLY A 1 196 ? -10.279 -3.696 17.939 1.00 77.12 196 GLY A N 1
ATOM 1597 C CA . GLY A 1 196 ? -10.027 -2.447 18.659 1.00 77.12 196 GLY A CA 1
ATOM 1598 C C . GLY A 1 196 ? -11.003 -1.306 18.330 1.00 77.12 196 GLY A C 1
ATOM 1599 O O . GLY A 1 196 ? -12.021 -1.509 17.649 1.00 77.12 196 GLY A O 1
ATOM 1600 N N . PRO A 1 197 ? -10.719 -0.091 18.834 1.00 76.06 197 PRO A N 1
ATOM 1601 C CA . PRO A 1 197 ? -11.568 1.077 18.622 1.00 76.06 197 PRO A CA 1
ATOM 1602 C C . PRO A 1 197 ? -11.606 1.515 17.161 1.00 76.06 197 PRO A C 1
ATOM 1604 O O . PRO A 1 197 ? -10.649 1.318 16.413 1.00 76.06 197 PRO A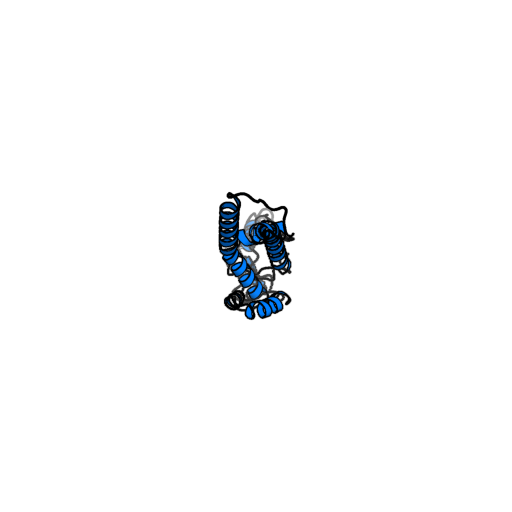 O 1
ATOM 1607 N N . ASN A 1 198 ? -12.703 2.164 16.768 1.00 77.81 198 ASN A N 1
ATOM 1608 C CA . ASN A 1 198 ? -12.827 2.789 15.462 1.00 77.81 198 ASN A CA 1
ATOM 1609 C C . ASN A 1 198 ? -11.765 3.878 15.316 1.00 77.81 198 ASN A C 1
ATOM 1611 O O . ASN A 1 198 ? -11.836 4.884 16.029 1.00 77.81 198 ASN A O 1
ATOM 1615 N N . PRO A 1 199 ? -10.851 3.747 14.338 1.00 71.94 199 PRO A N 1
ATOM 1616 C CA . PRO A 1 199 ? -9.857 4.769 14.102 1.00 71.94 199 PRO A CA 1
ATOM 1617 C C . PRO A 1 199 ? -10.483 6.141 13.858 1.00 71.94 199 PRO A C 1
ATOM 1619 O O . PRO A 1 199 ? -9.810 7.122 14.119 1.00 71.94 199 PRO A O 1
ATOM 1622 N N . LYS A 1 200 ? -11.719 6.236 13.326 1.00 72.25 200 LYS A N 1
ATOM 1623 C CA . LYS A 1 200 ? -12.453 7.498 13.088 1.00 72.25 200 LYS A CA 1
ATOM 1624 C C . LYS A 1 200 ? -12.832 8.258 14.359 1.00 72.25 200 LYS A C 1
ATOM 1626 O O . LYS A 1 200 ? -12.948 9.470 14.293 1.00 72.25 200 LYS A O 1
ATOM 1631 N N . GLU A 1 201 ? -13.060 7.546 15.457 1.00 65.19 201 GLU A N 1
ATOM 1632 C CA . GLU A 1 201 ? -13.585 8.099 16.716 1.00 65.19 201 GLU A CA 1
ATOM 1633 C C . GLU A 1 201 ? -12.483 8.340 17.748 1.00 65.19 201 GLU A C 1
ATOM 1635 O O . GLU A 1 201 ? -12.632 9.170 18.636 1.00 65.19 201 GLU A O 1
ATOM 1640 N N . THR A 1 202 ? -11.371 7.618 17.621 1.00 55.16 202 THR A N 1
ATOM 1641 C CA . THR A 1 202 ? -10.115 7.871 18.339 1.00 55.16 202 THR A CA 1
ATOM 1642 C C . THR A 1 202 ? -9.210 8.820 17.569 1.00 55.16 202 THR A C 1
ATOM 1644 O O . THR A 1 202 ? -7.989 8.722 17.642 1.00 55.16 202 THR A O 1
ATOM 1647 N N . GLU A 1 203 ? -9.797 9.657 16.736 1.00 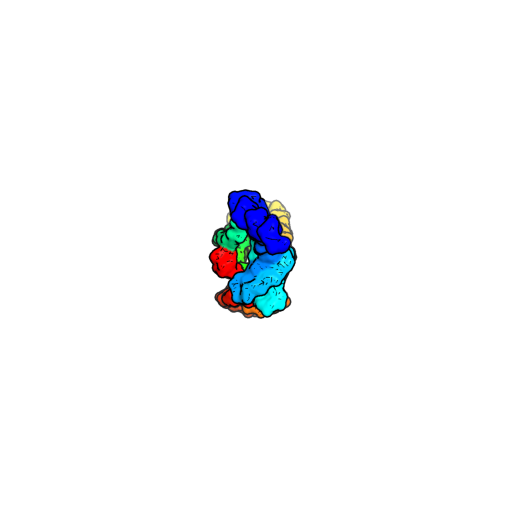49.94 203 GLU A N 1
ATOM 1648 C CA . GLU A 1 203 ? -9.199 10.912 16.335 1.00 49.94 203 GLU A CA 1
ATOM 1649 C C . GLU A 1 203 ? -10.219 11.961 16.743 1.00 49.94 203 GLU A C 1
ATOM 1651 O O . GLU A 1 203 ? -11.185 12.168 15.974 1.00 49.94 203 GLU A O 1
#

Sequence (203 aa):
MKEIFLNFSLCLHTNPVRRSFNIMENLFSKCTRCGYTSEPYALVCPMCGGDMRTPSNGQNGGYTHIKYNPWTAYVSMFKKATDYRSRSRRSEYWYAYLMDFIIRFIMMAILVPAFMPEFGPAFKTETYETVAHITEYVYMVYTLVILFPQLTLTVRRLHDIGMNGIWAAMTLFPVGSIVILYFMTKDSMPGYNMYGPNPKETE